Protein AF-A0A3D4JXN8-F1 (afdb_monomer)

Radius of gyration: 19.79 Å; Cα contacts (8 Å, |Δi|>4): 453; chains: 1; bounding box: 49×42×50 Å

Structure (mmCIF, N/CA/C/O backbone):
data_AF-A0A3D4JXN8-F1
#
_entry.id   AF-A0A3D4JXN8-F1
#
loop_
_atom_site.group_PDB
_atom_site.id
_atom_site.type_symbol
_atom_site.label_atom_id
_atom_site.label_alt_id
_atom_site.label_comp_id
_atom_site.label_asym_id
_atom_site.label_entity_id
_atom_site.label_seq_id
_atom_site.pdbx_PDB_ins_code
_atom_site.Cartn_x
_atom_site.Cartn_y
_atom_site.Cartn_z
_atom_site.occupancy
_atom_site.B_iso_or_equiv
_atom_site.auth_seq_id
_atom_site.auth_comp_id
_atom_site.auth_asym_id
_atom_site.auth_atom_id
_atom_site.pdbx_PDB_model_num
ATOM 1 N N . MET A 1 1 ? -22.151 17.322 10.526 1.00 79.81 1 MET A N 1
ATOM 2 C CA . MET A 1 1 ? -21.110 16.388 10.978 1.00 79.81 1 MET A CA 1
ATOM 3 C C . MET A 1 1 ? -20.192 16.158 9.801 1.00 79.81 1 MET A C 1
ATOM 5 O O . MET A 1 1 ? -20.627 15.576 8.813 1.00 79.81 1 MET A O 1
ATOM 9 N N . ASN A 1 2 ? -18.981 16.695 9.875 1.00 93.06 2 ASN A N 1
ATOM 10 C CA . ASN A 1 2 ? -17.930 16.379 8.914 1.00 93.06 2 ASN A CA 1
ATOM 11 C C . ASN A 1 2 ? -17.055 15.283 9.516 1.00 93.06 2 ASN A C 1
ATOM 13 O O . ASN A 1 2 ? -16.834 15.276 10.725 1.00 93.06 2 ASN A O 1
ATOM 17 N N . LEU A 1 3 ? -16.589 14.366 8.676 1.00 97.19 3 LEU A N 1
ATOM 18 C CA . LEU A 1 3 ? -15.707 13.278 9.077 1.00 97.19 3 LEU A CA 1
ATOM 19 C C . LEU A 1 3 ? -14.368 13.423 8.362 1.00 97.19 3 LEU A C 1
ATOM 21 O O . LEU A 1 3 ? -14.326 13.832 7.198 1.00 97.19 3 LEU A O 1
ATOM 25 N N . SER A 1 4 ? -13.288 13.055 9.037 1.00 98.00 4 SER A N 1
ATOM 26 C CA . SER A 1 4 ? -11.953 12.975 8.448 1.00 98.00 4 SER A CA 1
ATOM 27 C C . SER A 1 4 ? -11.316 11.618 8.717 1.00 98.00 4 SER A C 1
ATOM 29 O O . SER A 1 4 ? -11.516 11.013 9.768 1.00 98.00 4 SER A O 1
ATOM 31 N N . ILE A 1 5 ? -10.528 11.136 7.756 1.00 98.31 5 ILE A N 1
ATOM 32 C CA . ILE A 1 5 ? -9.723 9.922 7.907 1.00 98.31 5 ILE A CA 1
ATOM 33 C C . ILE A 1 5 ? -8.313 10.326 8.335 1.00 98.31 5 ILE A C 1
ATOM 35 O O . ILE A 1 5 ? -7.690 11.186 7.709 1.00 98.31 5 ILE A O 1
ATOM 39 N N . HIS A 1 6 ? -7.808 9.691 9.391 1.00 97.56 6 HIS A N 1
ATOM 40 C CA . HIS A 1 6 ? -6.463 9.908 9.910 1.00 97.56 6 HIS A CA 1
ATOM 41 C C . HIS A 1 6 ? -5.680 8.588 9.993 1.00 97.56 6 HIS A C 1
ATOM 43 O O . HIS A 1 6 ? -6.213 7.616 10.524 1.00 97.56 6 HIS A O 1
ATOM 49 N N . PRO A 1 7 ? -4.416 8.541 9.531 1.00 97.44 7 PRO A N 1
ATOM 50 C CA . PRO A 1 7 ? -3.696 9.633 8.873 1.00 97.44 7 PRO A CA 1
ATOM 51 C C . PRO A 1 7 ? -4.258 9.932 7.474 1.00 97.44 7 PRO A C 1
ATOM 53 O O . PRO A 1 7 ? -4.862 9.073 6.840 1.00 97.44 7 PRO A O 1
ATOM 56 N N . SER A 1 8 ? -4.0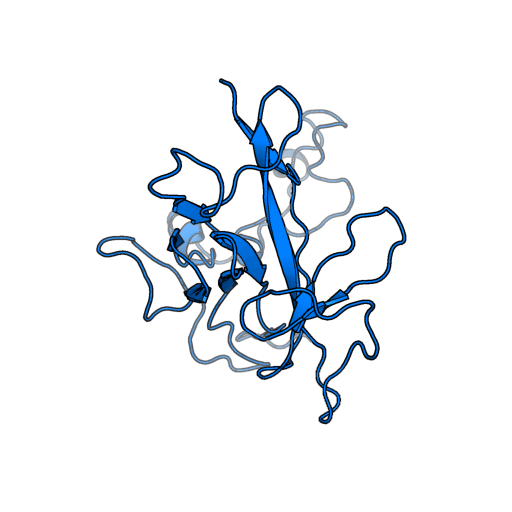17 11.145 6.972 1.00 97.75 8 SER A N 1
ATOM 57 C CA . SER A 1 8 ? -4.367 11.508 5.590 1.00 97.75 8 SER A CA 1
ATOM 58 C C . SER A 1 8 ? -3.527 10.745 4.560 1.00 97.75 8 SER A C 1
ATOM 60 O O . SER A 1 8 ? -4.003 10.438 3.471 1.00 97.75 8 SER A O 1
ATOM 62 N N . VAL A 1 9 ? -2.282 10.412 4.917 1.00 98.19 9 VAL A N 1
ATOM 63 C CA . VAL A 1 9 ? -1.381 9.549 4.147 1.00 98.19 9 VAL A CA 1
ATOM 64 C C . VAL A 1 9 ? -0.830 8.481 5.079 1.00 98.19 9 VAL A C 1
ATOM 66 O O . VAL A 1 9 ? -0.056 8.770 5.990 1.00 98.19 9 VAL A O 1
ATOM 69 N N . GLY A 1 10 ? -1.249 7.240 4.856 1.00 98.12 10 GLY A N 1
ATOM 70 C CA . GLY A 1 10 ? -0.779 6.095 5.622 1.00 98.12 10 GLY A CA 1
ATOM 71 C C . GLY A 1 10 ? 0.564 5.555 5.147 1.00 98.12 10 GLY A C 1
ATOM 72 O O . GLY A 1 10 ? 0.876 5.610 3.957 1.00 98.12 10 GLY A O 1
ATOM 73 N N . VAL A 1 11 ? 1.335 4.973 6.068 1.00 98.50 11 VAL A N 1
ATOM 74 C CA . VAL A 1 11 ? 2.607 4.316 5.748 1.00 98.50 11 VAL A CA 1
ATOM 75 C C . VAL A 1 11 ? 2.599 2.895 6.293 1.00 98.50 11 VAL A C 1
ATOM 77 O O . VAL A 1 11 ? 2.716 2.682 7.496 1.00 98.50 11 VAL A O 1
ATOM 80 N N . ALA A 1 12 ? 2.512 1.923 5.389 1.00 98.44 12 ALA A N 1
ATOM 81 C CA . ALA A 1 12 ? 2.772 0.518 5.686 1.00 98.44 12 ALA A CA 1
ATOM 82 C C . ALA A 1 12 ? 4.197 0.140 5.252 1.00 98.44 12 ALA A C 1
ATOM 84 O O . ALA A 1 12 ? 4.774 0.766 4.356 1.00 98.44 12 ALA A O 1
ATOM 85 N N . ARG A 1 13 ? 4.774 -0.900 5.864 1.00 98.69 13 ARG A N 1
ATOM 86 C CA . ARG A 1 13 ? 6.099 -1.422 5.488 1.00 98.69 13 ARG A CA 1
ATOM 87 C C . ARG A 1 13 ? 6.042 -2.908 5.172 1.00 98.69 13 ARG A C 1
ATOM 89 O O . ARG A 1 13 ? 5.322 -3.669 5.815 1.00 98.69 13 ARG A O 1
ATOM 96 N N . LEU A 1 14 ? 6.840 -3.290 4.177 1.00 98.69 14 LEU A N 1
ATOM 97 C CA . LEU A 1 14 ? 7.033 -4.677 3.768 1.00 98.69 14 LEU A CA 1
ATOM 98 C C . LEU A 1 14 ? 7.660 -5.493 4.905 1.00 98.69 14 LEU A C 1
ATOM 100 O O . LEU A 1 14 ? 8.413 -4.966 5.723 1.00 98.69 14 LEU A O 1
ATOM 104 N N . GLY A 1 15 ? 7.394 -6.790 4.893 1.00 98.38 15 GLY A N 1
ATOM 105 C CA . GLY A 1 15 ? 7.922 -7.773 5.833 1.00 98.38 15 GLY A CA 1
ATOM 106 C C . GLY A 1 15 ? 7.560 -9.170 5.345 1.00 98.38 15 GLY A C 1
ATOM 107 O O . GLY A 1 15 ? 6.525 -9.343 4.711 1.00 98.38 15 GLY A O 1
ATOM 108 N N . ASN A 1 16 ? 8.425 -10.151 5.571 1.00 98.38 16 ASN A N 1
ATOM 109 C CA . ASN A 1 16 ? 8.260 -11.506 5.048 1.00 98.38 16 ASN A CA 1
ATOM 110 C C . ASN A 1 16 ? 7.758 -12.519 6.092 1.00 98.38 16 ASN A C 1
ATOM 112 O O . ASN A 1 16 ? 7.682 -13.703 5.777 1.00 98.38 16 ASN A O 1
ATOM 116 N N . SER A 1 17 ? 7.410 -12.083 7.308 1.00 98.19 17 SER A N 1
ATOM 117 C CA . SER A 1 17 ? 6.673 -12.923 8.257 1.00 98.19 17 SER A CA 1
ATOM 118 C C . SER A 1 17 ? 5.248 -13.155 7.757 1.00 98.19 17 SER A C 1
ATOM 120 O O . SER A 1 17 ? 4.569 -12.224 7.316 1.00 98.19 17 SER A O 1
ATOM 122 N N . THR A 1 18 ? 4.797 -14.406 7.830 1.00 96.19 18 THR A N 1
ATOM 123 C CA . THR A 1 18 ? 3.431 -14.824 7.466 1.00 96.19 18 THR A CA 1
ATOM 124 C C . THR A 1 18 ? 2.528 -15.010 8.680 1.00 96.19 18 THR A C 1
ATOM 126 O O . THR A 1 18 ? 1.328 -15.213 8.520 1.00 96.19 18 THR A O 1
ATOM 129 N N . THR A 1 19 ? 3.089 -14.928 9.887 1.00 96.19 19 THR A N 1
ATOM 130 C CA . THR A 1 19 ? 2.403 -15.267 11.139 1.00 96.19 19 THR A CA 1
ATOM 131 C C . THR A 1 19 ? 2.285 -14.098 12.104 1.00 96.19 19 THR A C 1
ATOM 133 O O . THR A 1 19 ? 1.461 -14.175 13.012 1.00 96.19 19 THR A O 1
ATOM 136 N N . GLU A 1 20 ? 3.100 -13.050 11.937 1.00 98.19 20 GLU A N 1
ATOM 137 C CA . GLU A 1 20 ? 3.152 -11.906 12.846 1.00 98.19 20 GLU A CA 1
ATOM 138 C C . GLU A 1 20 ? 3.244 -10.563 12.103 1.00 98.19 20 GLU A C 1
ATOM 140 O O . GLU A 1 20 ? 3.903 -10.423 11.065 1.00 98.19 20 GLU A O 1
ATOM 145 N N . ILE A 1 21 ? 2.614 -9.542 12.687 1.00 98.56 21 ILE A N 1
ATOM 146 C CA . ILE A 1 21 ? 2.613 -8.158 12.205 1.00 98.56 21 ILE A CA 1
ATOM 147 C C . ILE A 1 21 ? 2.935 -7.182 13.346 1.00 98.56 21 ILE A C 1
ATOM 149 O O . ILE A 1 21 ? 2.971 -7.548 14.518 1.00 98.56 21 ILE A O 1
ATOM 153 N N . CYS A 1 22 ? 3.170 -5.922 12.996 1.00 98.69 22 CYS A N 1
ATOM 154 C CA . CYS A 1 22 ? 3.221 -4.798 13.927 1.00 98.69 22 CYS A CA 1
ATOM 155 C C . CYS A 1 22 ? 2.408 -3.619 13.376 1.00 98.69 22 CYS A C 1
ATOM 157 O O . CYS A 1 22 ? 2.078 -3.590 12.190 1.00 98.69 22 CYS A O 1
ATOM 159 N N . LEU A 1 23 ? 2.074 -2.639 14.214 1.00 98.75 23 LEU A N 1
ATOM 160 C CA . LEU A 1 23 ? 1.341 -1.438 13.806 1.00 98.75 23 LEU A CA 1
ATOM 161 C C . LEU A 1 23 ? 2.255 -0.222 13.734 1.00 98.75 23 LEU A C 1
ATOM 163 O O . LEU A 1 23 ? 3.182 -0.074 14.530 1.00 98.75 23 LEU A O 1
ATOM 167 N N . SER A 1 24 ? 1.968 0.663 12.783 1.00 97.69 24 SER A N 1
ATOM 168 C CA . SER A 1 24 ? 2.660 1.937 12.620 1.00 97.69 24 SER A CA 1
ATOM 169 C C . SER A 1 24 ? 2.654 2.773 13.907 1.00 97.69 24 SER A C 1
ATOM 171 O O . SER A 1 24 ? 1.656 2.770 14.630 1.00 97.69 24 SER A O 1
ATOM 173 N N . PRO A 1 25 ? 3.741 3.523 14.175 1.00 95.44 25 PRO A N 1
ATOM 174 C CA . PRO A 1 25 ? 3.770 4.490 15.265 1.00 95.44 25 PRO A CA 1
ATOM 175 C C . PRO A 1 25 ? 2.748 5.609 15.034 1.00 95.44 25 PRO A C 1
ATOM 177 O O . PRO A 1 25 ? 2.390 5.925 13.898 1.00 95.44 25 PRO A O 1
ATOM 180 N N . ASP A 1 26 ? 2.339 6.257 16.117 1.00 92.50 26 ASP A N 1
ATOM 181 C CA . ASP A 1 26 ? 1.453 7.425 16.125 1.00 92.50 26 ASP A CA 1
ATOM 182 C C . ASP A 1 26 ? 2.207 8.760 16.289 1.00 92.50 26 ASP A C 1
ATOM 184 O O . ASP A 1 26 ? 1.603 9.832 16.263 1.00 92.50 26 ASP A O 1
ATOM 188 N N . THR A 1 27 ? 3.536 8.711 16.415 1.00 94.56 27 THR A N 1
ATOM 189 C CA . THR A 1 27 ? 4.410 9.873 16.623 1.00 94.56 27 THR A CA 1
ATOM 190 C C . THR A 1 27 ? 5.643 9.833 15.720 1.00 94.56 27 THR A C 1
ATOM 192 O O . THR A 1 27 ? 6.134 8.774 15.318 1.00 94.56 27 THR A O 1
ATOM 195 N N . ILE A 1 28 ? 6.174 11.012 15.388 1.00 96.75 28 ILE A N 1
ATOM 196 C CA . ILE A 1 28 ? 7.409 11.138 14.602 1.00 96.75 28 ILE A CA 1
ATOM 197 C C . ILE A 1 28 ? 8.582 10.579 15.414 1.00 96.75 28 ILE A C 1
ATOM 199 O O . ILE A 1 28 ? 8.787 10.965 16.560 1.00 96.75 28 ILE A O 1
ATOM 203 N N . GLY A 1 29 ? 9.359 9.676 14.808 1.00 96.38 29 GLY A N 1
ATOM 204 C CA . GLY A 1 29 ? 10.465 8.989 15.485 1.00 96.38 29 GLY A CA 1
ATOM 205 C C . GLY A 1 29 ? 10.022 7.899 16.468 1.00 96.38 29 GLY A C 1
ATOM 206 O O . GLY A 1 29 ? 10.877 7.263 17.079 1.00 96.38 29 GLY A O 1
ATOM 207 N N . GLY A 1 30 ? 8.712 7.662 16.599 1.00 97.31 30 GLY A N 1
ATOM 208 C CA . GLY A 1 30 ? 8.159 6.601 17.430 1.00 97.31 30 GLY A CA 1
ATOM 209 C C . GLY A 1 30 ? 8.477 5.207 16.890 1.00 97.31 30 GLY A C 1
ATOM 210 O O . GLY A 1 30 ? 8.646 4.998 15.683 1.00 97.31 30 GLY A O 1
ATOM 211 N N . LEU A 1 31 ? 8.541 4.238 17.802 1.00 98.19 31 LEU A N 1
ATOM 212 C CA . LEU A 1 31 ? 8.638 2.825 17.450 1.00 98.19 31 LEU A CA 1
ATOM 213 C C . LEU A 1 31 ? 7.246 2.246 17.139 1.00 98.19 31 LEU A C 1
ATOM 215 O O . LEU A 1 31 ? 6.257 2.725 17.692 1.00 98.19 31 LEU A O 1
ATOM 219 N N . PRO A 1 32 ? 7.159 1.216 16.278 1.00 98.25 32 PRO A N 1
ATOM 220 C CA . PRO A 1 32 ? 5.935 0.446 16.072 1.00 98.25 32 PRO A CA 1
ATOM 221 C C . PRO A 1 32 ? 5.370 -0.159 17.367 1.00 98.25 32 PRO A C 1
ATOM 223 O O . PRO A 1 32 ? 6.043 -0.224 18.399 1.00 98.25 32 PRO A O 1
ATOM 226 N N . PHE A 1 33 ? 4.156 -0.690 17.271 1.00 98.62 33 PHE A N 1
ATOM 227 C CA . PHE A 1 33 ? 3.514 -1.484 18.321 1.00 98.62 33 PHE A CA 1
ATOM 228 C C . PHE A 1 33 ? 3.436 -2.952 17.894 1.00 98.62 33 PHE A C 1
ATOM 230 O O . PHE A 1 33 ? 3.162 -3.226 16.726 1.00 98.62 33 PHE A O 1
ATOM 237 N N . ASP A 1 34 ? 3.659 -3.900 18.805 1.00 98.38 34 ASP A N 1
ATOM 238 C CA . ASP A 1 34 ? 3.284 -5.294 18.543 1.00 98.38 34 ASP A CA 1
ATOM 239 C C . ASP A 1 34 ? 1.765 -5.375 18.335 1.00 98.38 34 ASP A C 1
ATOM 241 O O . ASP A 1 34 ? 1.005 -4.585 18.903 1.00 98.38 34 ASP A O 1
ATOM 245 N N . ALA A 1 35 ? 1.319 -6.312 17.501 1.00 98.25 35 ALA A N 1
ATOM 246 C CA . ALA A 1 35 ? -0.094 -6.486 17.196 1.00 98.25 35 ALA A CA 1
ATOM 247 C C . ALA A 1 35 ? -0.489 -7.959 17.131 1.00 98.25 35 ALA A C 1
ATOM 249 O O . ALA A 1 35 ? 0.334 -8.822 16.823 1.00 98.25 35 ALA A O 1
ATOM 250 N N . ASP A 1 36 ? -1.768 -8.230 17.379 1.00 97.94 36 ASP A N 1
ATOM 251 C CA . ASP A 1 36 ? -2.359 -9.502 16.977 1.00 97.94 36 ASP A CA 1
ATOM 252 C C . ASP A 1 36 ? -2.621 -9.532 15.459 1.00 97.94 36 ASP A C 1
ATOM 254 O O . ASP A 1 36 ? -2.539 -8.519 14.761 1.00 97.94 36 ASP A O 1
ATOM 258 N N . ASN A 1 37 ? -2.986 -10.702 14.931 1.00 96.19 37 ASN A N 1
ATOM 259 C CA . ASN A 1 37 ? -3.251 -10.872 13.497 1.00 96.19 37 ASN A CA 1
ATOM 260 C C . ASN A 1 37 ? -4.546 -10.199 13.004 1.00 96.19 37 ASN A C 1
ATOM 262 O O . ASN A 1 37 ? -4.817 -10.227 11.808 1.00 96.19 37 ASN A O 1
ATOM 266 N N . ASN A 1 38 ? -5.320 -9.573 13.896 1.00 96.94 38 ASN A N 1
ATOM 267 C CA . ASN A 1 38 ? -6.485 -8.760 13.547 1.00 96.94 38 ASN A CA 1
ATOM 268 C C . ASN A 1 38 ? -6.158 -7.256 13.553 1.00 96.94 38 ASN A C 1
ATOM 270 O O . ASN A 1 38 ? -7.048 -6.437 13.339 1.00 96.94 38 ASN A O 1
ATOM 274 N N . GLY A 1 39 ? -4.901 -6.873 13.802 1.00 97.38 39 GLY A N 1
ATOM 275 C CA . GLY A 1 39 ? -4.484 -5.475 13.824 1.00 97.38 39 GLY A CA 1
ATOM 276 C C . GLY A 1 39 ? -4.811 -4.742 15.127 1.00 97.38 39 GLY A C 1
ATOM 277 O O . GLY A 1 39 ? -4.850 -3.513 15.125 1.00 97.38 39 GLY A O 1
ATOM 278 N N . ASN A 1 40 ? -5.024 -5.457 16.237 1.00 98.31 40 ASN A N 1
ATOM 279 C CA . ASN A 1 40 ? -5.147 -4.844 17.560 1.00 98.31 40 ASN A CA 1
ATOM 280 C C . ASN A 1 40 ? -3.761 -4.647 18.182 1.00 98.31 40 ASN A C 1
ATOM 282 O O . ASN A 1 40 ? -2.955 -5.576 18.205 1.00 98.31 40 ASN A O 1
ATOM 286 N N . SER A 1 41 ? -3.493 -3.455 18.723 1.00 97.31 41 SER A N 1
ATOM 287 C CA . SER A 1 41 ? -2.234 -3.168 19.424 1.00 97.31 41 SER A CA 1
ATOM 288 C C . SER A 1 41 ? -2.114 -3.996 20.706 1.00 97.31 41 SER A C 1
ATOM 290 O O . SER A 1 41 ? -3.024 -4.003 21.534 1.00 97.31 41 SER A O 1
ATOM 292 N N . LEU A 1 42 ? -0.970 -4.654 20.885 1.00 97.81 42 LEU A N 1
ATOM 293 C CA . LEU A 1 42 ? -0.596 -5.406 22.087 1.00 97.81 42 LEU A CA 1
ATOM 294 C C . LEU A 1 42 ? 0.380 -4.630 22.986 1.00 97.81 42 LEU A C 1
ATOM 296 O O . LEU A 1 42 ? 0.756 -5.113 24.053 1.00 97.81 42 LEU A O 1
ATOM 300 N N . GLY A 1 43 ? 0.781 -3.425 22.572 1.00 97.06 43 GLY A N 1
ATOM 301 C CA . GLY A 1 43 ? 1.744 -2.585 23.279 1.00 97.06 43 GLY A CA 1
ATOM 302 C C . GLY A 1 43 ? 3.011 -2.313 22.463 1.00 97.06 43 GLY A C 1
ATOM 303 O O . GLY A 1 43 ? 3.053 -2.599 21.267 1.00 97.06 43 GLY A O 1
ATOM 304 N N . PRO A 1 44 ? 4.039 -1.697 23.072 1.00 97.25 44 PRO A N 1
ATOM 305 C CA . PRO A 1 44 ? 5.279 -1.347 22.381 1.00 97.25 44 PRO A CA 1
ATOM 306 C C . PRO A 1 44 ? 5.935 -2.558 21.713 1.00 97.25 44 PRO A C 1
ATOM 308 O O . PRO A 1 44 ? 5.934 -3.647 22.283 1.00 97.25 44 PRO A O 1
ATOM 311 N N . ILE A 1 45 ? 6.525 -2.359 20.529 1.00 98.19 45 ILE A N 1
ATOM 312 C CA . ILE A 1 45 ? 7.241 -3.425 19.820 1.00 98.19 45 ILE A CA 1
ATOM 313 C C . ILE A 1 45 ? 8.336 -4.042 20.701 1.00 98.19 45 ILE A C 1
ATOM 315 O O . ILE A 1 45 ? 9.186 -3.343 21.256 1.00 98.19 45 ILE A O 1
ATOM 319 N N . THR A 1 46 ? 8.340 -5.368 20.789 1.00 97.69 46 THR A N 1
ATOM 320 C CA . THR A 1 46 ? 9.373 -6.141 21.494 1.00 97.69 46 THR A CA 1
ATOM 321 C C . THR A 1 46 ? 10.419 -6.712 20.538 1.00 97.69 46 THR A C 1
ATOM 323 O O . THR A 1 46 ? 11.606 -6.743 20.857 1.00 97.69 46 THR A O 1
ATOM 326 N N . SER A 1 47 ? 10.002 -7.117 19.335 1.00 97.56 47 SER A N 1
ATOM 327 C CA . SER A 1 47 ? 10.877 -7.610 18.271 1.00 97.56 47 SER A CA 1
ATOM 328 C C . SER A 1 47 ? 10.333 -7.230 16.897 1.00 97.56 47 SER A C 1
ATOM 330 O O . SER A 1 47 ? 9.153 -7.402 16.612 1.00 97.56 47 SER A O 1
ATOM 332 N N . PHE A 1 48 ? 11.211 -6.782 15.998 1.00 98.50 48 PHE A N 1
ATOM 333 C CA . PHE A 1 48 ? 10.858 -6.501 14.598 1.00 98.50 48 PHE A CA 1
ATOM 334 C C . PHE A 1 48 ? 10.731 -7.758 13.732 1.00 98.50 48 PHE A C 1
ATOM 336 O O . PHE A 1 48 ? 10.327 -7.679 12.570 1.00 98.50 48 PHE A O 1
ATOM 343 N N . LYS A 1 49 ? 11.129 -8.909 14.274 1.00 98.62 49 LYS A N 1
ATOM 344 C CA . LYS A 1 49 ? 11.120 -10.197 13.590 1.00 98.62 49 LYS A CA 1
ATOM 345 C C . LYS A 1 49 ? 10.374 -11.233 14.417 1.00 98.62 49 LYS A C 1
ATOM 347 O O . LYS A 1 49 ? 10.398 -11.163 15.646 1.00 98.62 49 LYS A O 1
ATOM 352 N N . ASP A 1 50 ? 9.740 -12.174 13.738 1.00 98.06 50 ASP A N 1
ATOM 353 C CA . ASP A 1 50 ? 9.164 -13.356 14.375 1.00 98.06 50 ASP A CA 1
ATOM 354 C C . ASP A 1 50 ? 10.251 -14.332 14.863 1.00 98.06 50 ASP A C 1
ATOM 356 O O . ASP A 1 50 ? 11.456 -14.122 14.669 1.00 98.06 50 ASP A O 1
ATOM 360 N N . ALA A 1 51 ? 9.820 -15.429 15.489 1.00 97.62 51 ALA A N 1
ATOM 361 C CA . ALA A 1 51 ? 10.712 -16.469 16.001 1.00 97.62 51 ALA A CA 1
ATOM 362 C C . ALA A 1 51 ? 11.562 -17.163 14.913 1.00 97.62 51 ALA A C 1
ATOM 364 O O . ALA A 1 51 ? 12.599 -17.746 15.230 1.00 97.62 51 ALA A O 1
ATOM 365 N N . ALA A 1 52 ? 11.160 -17.090 13.638 1.00 98.00 52 ALA A N 1
ATOM 366 C CA . ALA A 1 52 ? 11.911 -17.617 12.499 1.00 98.00 52 ALA A CA 1
ATOM 367 C C . ALA A 1 52 ? 12.892 -16.586 11.902 1.00 98.00 52 ALA A C 1
ATOM 369 O O . ALA A 1 52 ? 13.622 -16.890 10.957 1.00 98.00 52 ALA A O 1
ATOM 370 N N . GLY A 1 53 ? 12.939 -15.365 12.445 1.00 98.25 53 GLY A N 1
ATOM 371 C CA . GLY A 1 53 ? 13.796 -14.287 11.961 1.00 98.25 53 GLY A CA 1
ATOM 372 C C . GLY A 1 53 ? 13.246 -13.555 10.732 1.00 98.25 53 GLY A C 1
ATOM 373 O O . GLY A 1 53 ? 13.988 -12.778 10.113 1.00 98.25 53 GLY A O 1
ATOM 374 N N . LEU A 1 54 ? 11.974 -13.769 10.385 1.00 98.62 54 LEU A N 1
ATOM 375 C CA . LEU A 1 54 ? 11.287 -13.070 9.302 1.00 98.62 54 LEU A CA 1
ATOM 376 C C . LEU A 1 54 ? 10.747 -11.733 9.813 1.00 98.62 54 LEU A C 1
ATOM 378 O O . LEU A 1 54 ? 10.306 -11.609 10.951 1.00 98.62 54 LEU A O 1
ATOM 382 N N . ILE A 1 55 ? 10.802 -10.704 8.976 1.00 98.75 55 ILE A N 1
ATOM 383 C CA . ILE A 1 55 ? 10.411 -9.337 9.330 1.00 98.75 55 ILE A CA 1
ATOM 384 C C . ILE A 1 55 ? 8.887 -9.256 9.444 1.00 98.75 55 ILE A C 1
ATOM 386 O O . ILE A 1 55 ? 8.184 -9.581 8.485 1.00 98.75 55 ILE A O 1
ATOM 390 N N . LYS A 1 56 ? 8.380 -8.764 10.579 1.00 98.69 56 LYS A N 1
ATOM 391 C CA . LYS A 1 56 ? 6.953 -8.467 10.756 1.00 98.69 56 LYS A CA 1
ATOM 392 C C . LYS A 1 56 ? 6.543 -7.344 9.804 1.00 98.69 56 LYS A C 1
ATOM 394 O O . LYS A 1 56 ? 7.234 -6.328 9.701 1.00 98.69 56 LYS A O 1
ATOM 399 N N . ARG A 1 57 ? 5.421 -7.505 9.103 1.00 98.44 57 ARG A N 1
ATOM 400 C CA . ARG A 1 57 ? 4.861 -6.418 8.284 1.00 98.44 57 ARG A CA 1
ATOM 401 C C . ARG A 1 57 ? 4.339 -5.315 9.197 1.00 98.44 57 ARG A C 1
ATOM 403 O O . ARG A 1 57 ? 3.668 -5.616 10.179 1.00 98.44 57 ARG A O 1
ATOM 410 N N . GLN A 1 58 ? 4.611 -4.056 8.854 1.00 98.69 58 GLN A N 1
ATOM 411 C CA . GLN A 1 58 ? 4.059 -2.912 9.585 1.00 98.69 58 GLN A CA 1
ATOM 412 C C . GLN A 1 58 ? 2.757 -2.476 8.913 1.00 98.69 58 GLN A C 1
ATOM 414 O O . GLN A 1 58 ? 2.788 -1.956 7.794 1.00 98.69 58 GLN A O 1
ATOM 419 N N . GLY A 1 59 ? 1.633 -2.701 9.586 1.00 98.69 59 GLY A N 1
ATOM 420 C CA . GLY A 1 59 ? 0.309 -2.263 9.163 1.00 98.69 59 GLY A CA 1
ATOM 421 C C . GLY A 1 59 ? 0.011 -0.841 9.617 1.00 98.69 59 GLY A C 1
ATOM 422 O O . GLY A 1 59 ? 0.404 -0.441 10.709 1.00 98.69 59 GLY A O 1
ATOM 423 N N . GLN A 1 60 ? -0.697 -0.077 8.792 1.00 98.81 60 GLN A N 1
ATOM 424 C CA . GLN A 1 60 ? -1.138 1.273 9.129 1.00 98.81 60 GLN A CA 1
ATOM 425 C C . GLN A 1 60 ? -2.598 1.257 9.593 1.00 98.81 60 GLN A C 1
ATOM 427 O O . GLN A 1 60 ? -3.471 1.031 8.752 1.00 98.81 60 GLN A O 1
ATOM 432 N N . PRO A 1 61 ? -2.886 1.569 10.868 1.00 98.50 61 PRO A N 1
ATOM 433 C CA . PRO A 1 61 ? -4.242 1.851 11.315 1.00 98.50 61 PRO A CA 1
ATOM 434 C C . PRO A 1 61 ? -4.757 3.172 10.738 1.00 98.50 61 PRO A C 1
ATOM 436 O O . PRO A 1 61 ? -4.012 4.155 10.676 1.00 98.50 61 PRO A O 1
ATOM 439 N N . PHE A 1 62 ? -6.034 3.208 10.377 1.00 98.69 62 PHE A N 1
ATOM 440 C CA . PHE A 1 62 ? -6.770 4.411 10.010 1.00 98.69 62 PHE A CA 1
ATOM 441 C C . PHE A 1 62 ? -7.985 4.589 10.916 1.00 98.69 62 PHE A C 1
ATOM 443 O O . PHE A 1 62 ? -8.694 3.637 11.242 1.00 98.69 62 PHE A O 1
ATOM 450 N N . LYS A 1 63 ? -8.225 5.836 11.305 1.00 98.06 63 LYS A N 1
ATOM 451 C CA . LYS A 1 63 ? -9.289 6.265 12.210 1.00 98.06 63 LYS A CA 1
ATOM 452 C C . LYS A 1 63 ? -10.214 7.228 11.489 1.00 98.06 63 LYS A C 1
ATOM 454 O O . LYS A 1 63 ? -9.757 7.990 10.638 1.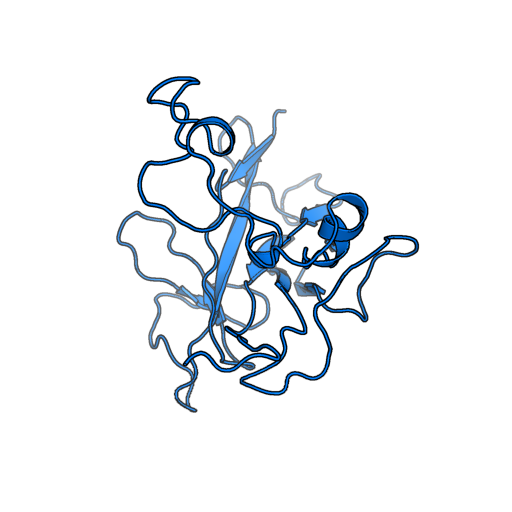00 98.06 63 LYS A O 1
ATOM 459 N N . ILE A 1 64 ? -11.484 7.224 11.869 1.00 98.44 64 ILE A N 1
ATOM 460 C CA . ILE A 1 64 ? -12.439 8.261 11.482 1.00 98.44 64 ILE A CA 1
ATOM 461 C C . ILE A 1 64 ? -12.562 9.212 12.665 1.00 98.44 64 ILE A C 1
ATOM 463 O O . ILE A 1 64 ? -12.820 8.760 13.776 1.00 98.44 64 ILE A O 1
ATOM 467 N N . LEU A 1 65 ? -12.371 10.507 12.437 1.00 98.06 65 LEU A N 1
ATOM 468 C CA . LEU A 1 65 ? -12.574 11.539 13.449 1.00 98.06 65 LEU A CA 1
ATOM 469 C C . LEU A 1 65 ? -13.770 12.415 13.073 1.00 98.06 65 LEU A C 1
ATOM 471 O O . LEU A 1 65 ? -14.011 12.675 11.891 1.00 98.06 65 LEU A O 1
ATOM 475 N N . SER A 1 66 ? -14.512 12.863 14.082 1.00 97.00 66 SER A N 1
ATOM 476 C CA . SER A 1 66 ? -15.526 13.907 13.952 1.00 97.00 66 SER A CA 1
ATOM 477 C C . SER A 1 66 ? -14.891 15.296 13.803 1.00 97.00 66 SER A C 1
ATOM 479 O O . SER A 1 66 ? -13.684 15.490 13.962 1.00 97.00 66 SER A O 1
ATOM 481 N N . ASP A 1 67 ? -15.734 16.299 13.574 1.00 95.56 67 ASP A N 1
ATOM 482 C CA . ASP A 1 67 ? -15.372 17.718 13.624 1.00 95.56 67 ASP A CA 1
ATOM 483 C C . ASP A 1 67 ? -14.897 18.186 15.011 1.00 95.56 67 ASP A C 1
ATOM 485 O O . ASP A 1 67 ? -14.137 19.151 15.100 1.00 95.56 67 ASP A O 1
ATOM 489 N N . THR A 1 68 ? -15.288 17.492 16.081 1.00 94.88 68 THR A N 1
ATOM 490 C CA . THR A 1 68 ? -14.792 17.722 17.447 1.00 94.88 68 THR A CA 1
ATOM 491 C C . THR A 1 68 ? -13.485 16.985 17.757 1.00 94.88 68 THR A C 1
ATOM 493 O O . THR A 1 68 ? -12.914 17.186 18.827 1.00 94.88 68 THR A O 1
ATOM 496 N N . GLY A 1 69 ? -12.983 16.161 16.828 1.00 95.19 69 GLY A N 1
ATOM 497 C CA . GLY A 1 69 ? -11.785 15.338 17.011 1.00 95.19 69 GLY A CA 1
ATOM 498 C C . GLY A 1 69 ? -12.032 14.032 17.773 1.00 95.19 69 GLY A C 1
ATOM 499 O O . GLY A 1 69 ? -11.076 13.329 18.099 1.00 95.19 69 GLY A O 1
ATOM 500 N N . GLU A 1 70 ? -13.291 13.694 18.051 1.00 96.69 70 GLU A N 1
ATOM 501 C CA . GLU A 1 70 ? -13.666 12.424 18.668 1.00 96.69 70 GLU A CA 1
ATOM 502 C C . GLU A 1 70 ? -13.561 11.286 17.653 1.00 96.69 70 GLU A C 1
ATOM 504 O O . GLU A 1 70 ? -13.949 11.422 16.491 1.00 96.69 70 GLU A O 1
ATOM 509 N N . GLU A 1 71 ? -13.036 10.144 18.090 1.00 97.75 71 GLU A N 1
ATOM 510 C CA . GLU A 1 71 ? -12.931 8.967 17.238 1.00 97.75 71 GLU A CA 1
ATOM 511 C C . GLU A 1 71 ? -14.292 8.284 17.057 1.00 97.75 71 GLU A C 1
ATOM 513 O O . GLU A 1 71 ? -14.997 7.981 18.021 1.00 97.75 71 GLU A O 1
ATOM 518 N N . ILE A 1 72 ? -14.627 7.992 15.802 1.00 98.25 72 ILE A N 1
ATOM 519 C CA . ILE A 1 72 ? -15.813 7.243 15.404 1.00 98.25 72 ILE A CA 1
ATOM 520 C C . ILE A 1 72 ? -15.411 5.798 15.099 1.00 98.25 72 ILE A C 1
ATOM 522 O O . ILE A 1 72 ? -14.554 5.535 14.253 1.00 98.25 72 ILE A O 1
ATOM 526 N N . THR A 1 73 ? -16.056 4.858 15.783 1.00 98.50 73 THR A N 1
ATOM 527 C CA . THR A 1 73 ? -15.857 3.409 15.640 1.00 98.50 73 THR A CA 1
ATOM 528 C C . THR A 1 73 ? -17.204 2.695 15.536 1.00 98.50 73 THR A C 1
ATOM 530 O O . THR A 1 73 ? -18.254 3.322 15.674 1.00 98.50 73 THR A O 1
ATOM 533 N N . LEU A 1 74 ? -17.201 1.373 15.341 1.00 98.38 74 LEU A N 1
ATOM 534 C CA . LEU A 1 74 ? -18.427 0.568 15.408 1.00 98.38 74 LEU A CA 1
ATOM 535 C C . LEU A 1 74 ? -19.052 0.520 16.813 1.00 98.38 74 LEU A C 1
ATOM 537 O O . LEU A 1 74 ? -20.208 0.134 16.943 1.00 98.38 74 LEU A O 1
ATOM 541 N N . ASP A 1 75 ? -18.307 0.905 17.852 1.00 97.94 75 ASP A N 1
ATOM 542 C CA . ASP A 1 75 ? -18.809 0.986 19.229 1.00 97.94 75 ASP A CA 1
ATOM 543 C C . ASP A 1 75 ? -19.404 2.369 19.559 1.00 97.94 75 ASP A C 1
ATOM 545 O O . ASP A 1 75 ? -19.988 2.567 20.626 1.00 97.94 75 ASP A O 1
ATOM 549 N N . THR A 1 76 ? -19.284 3.342 18.649 1.00 97.94 76 THR A N 1
ATOM 550 C CA . THR A 1 76 ? -19.857 4.679 18.818 1.00 97.94 76 THR A CA 1
ATOM 551 C C . THR A 1 76 ? -21.388 4.627 18.653 1.00 97.94 76 THR A C 1
ATOM 553 O O 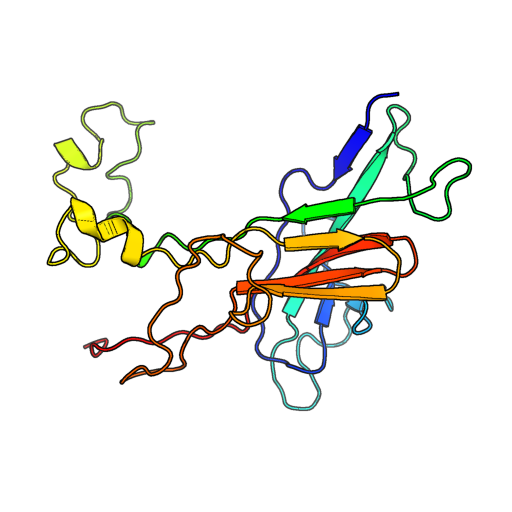. THR A 1 76 ? -21.879 4.073 17.665 1.00 97.94 76 THR A O 1
ATOM 556 N N . PRO A 1 77 ? -22.183 5.225 19.568 1.00 97.31 77 PRO A N 1
ATOM 557 C CA . PRO A 1 77 ? -23.640 5.242 19.446 1.00 97.31 77 PRO A CA 1
ATOM 558 C C . PRO A 1 77 ? -24.121 5.795 18.099 1.00 97.31 77 PRO A C 1
ATOM 560 O O . PRO A 1 77 ? -23.594 6.786 17.599 1.00 97.31 77 PRO A O 1
ATOM 563 N N . ASN A 1 78 ? -25.173 5.184 17.549 1.00 96.12 78 ASN A N 1
ATOM 564 C CA . ASN A 1 78 ? -25.765 5.508 16.242 1.00 96.12 78 ASN A CA 1
ATOM 565 C C . ASN A 1 78 ? -24.881 5.211 15.013 1.00 96.12 78 ASN A C 1
ATOM 567 O O . ASN A 1 78 ? -25.243 5.606 13.905 1.00 96.12 78 ASN A O 1
ATOM 571 N N . VAL A 1 79 ? -23.774 4.477 15.165 1.00 97.81 79 VAL A N 1
ATOM 572 C CA . VAL A 1 79 ? -23.021 3.920 14.032 1.00 97.81 79 VAL A CA 1
ATOM 573 C C . VAL A 1 79 ? -23.536 2.516 13.723 1.00 97.81 79 VAL A C 1
ATOM 575 O O . VAL A 1 79 ? -23.343 1.588 14.500 1.00 97.81 79 VAL A O 1
ATOM 578 N N . ALA A 1 80 ? -24.199 2.352 12.577 1.00 97.81 80 ALA A N 1
ATOM 579 C CA . ALA A 1 80 ? -24.675 1.041 12.125 1.00 97.81 80 ALA A CA 1
ATOM 580 C C . ALA A 1 80 ? -23.584 0.235 11.398 1.00 97.81 80 ALA A C 1
ATOM 582 O O . ALA A 1 80 ? -23.539 -0.989 11.496 1.00 97.81 80 ALA A O 1
ATOM 583 N N . SER A 1 81 ? -22.713 0.917 10.652 1.00 97.94 81 SER A N 1
ATOM 584 C CA . SER A 1 81 ? -21.660 0.295 9.851 1.00 97.94 81 SER A CA 1
ATOM 585 C C . SER A 1 81 ? -20.559 1.294 9.516 1.00 97.94 81 SER A C 1
ATOM 587 O O . SER A 1 81 ? -20.834 2.475 9.304 1.00 97.94 81 SER A O 1
ATOM 589 N N . ILE A 1 82 ? -19.335 0.790 9.376 1.00 98.62 82 ILE A N 1
ATOM 590 C CA . ILE A 1 82 ? -18.201 1.489 8.771 1.00 98.62 82 ILE A CA 1
ATOM 591 C C . ILE A 1 82 ? -17.667 0.580 7.670 1.00 98.62 82 ILE A C 1
ATOM 593 O O . ILE A 1 82 ? -17.381 -0.592 7.920 1.00 98.62 82 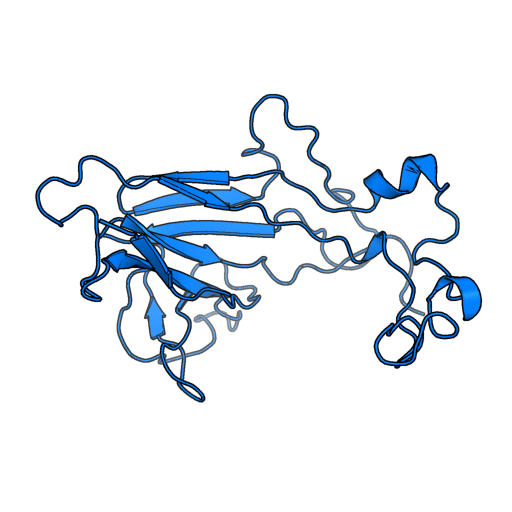ILE A O 1
ATOM 597 N N . GLU A 1 83 ? -17.554 1.121 6.462 1.00 98.62 83 GLU A N 1
ATOM 598 C CA . GLU A 1 83 ? -17.022 0.421 5.300 1.00 98.62 83 GLU A CA 1
ATOM 599 C C . GLU A 1 83 ? -15.816 1.178 4.750 1.00 98.62 83 GLU A C 1
ATOM 601 O O . GLU A 1 83 ? -15.854 2.390 4.535 1.00 98.62 83 GLU A O 1
ATOM 606 N N . TRP A 1 84 ? -14.735 0.441 4.529 1.00 98.81 84 TRP A N 1
ATOM 607 C CA . TRP A 1 84 ? -13.469 0.953 4.040 1.00 98.81 84 TRP A CA 1
ATOM 608 C C . TRP A 1 84 ? -13.209 0.411 2.648 1.00 98.81 84 TRP A C 1
ATOM 610 O O . TRP A 1 84 ? -13.254 -0.798 2.442 1.00 98.81 84 TRP A O 1
ATOM 620 N N . THR A 1 85 ? -12.879 1.292 1.706 1.00 98.75 85 THR A N 1
ATOM 621 C CA . THR A 1 85 ? -12.420 0.895 0.372 1.00 98.75 85 THR A CA 1
ATOM 622 C C . THR A 1 85 ? -11.010 1.414 0.135 1.00 98.75 85 THR A C 1
ATOM 624 O O . THR A 1 85 ? -10.752 2.609 0.269 1.00 98.75 85 THR A O 1
ATOM 627 N N . VAL A 1 86 ? -10.094 0.517 -0.232 1.00 98.88 86 VAL A N 1
ATOM 628 C CA . VAL A 1 86 ? -8.691 0.837 -0.524 1.00 98.88 86 VAL A CA 1
ATOM 629 C C . VAL A 1 86 ? -8.321 0.262 -1.885 1.00 98.88 86 VAL A C 1
ATOM 631 O O . VAL A 1 86 ? -8.635 -0.886 -2.185 1.00 98.88 86 VAL A O 1
ATOM 634 N N . HIS A 1 87 ? -7.618 1.042 -2.705 1.00 98.75 87 HIS A N 1
ATOM 635 C CA . HIS A 1 87 ? -7.126 0.613 -4.014 1.00 98.75 87 HIS A CA 1
ATOM 636 C C . HIS A 1 87 ? -5.613 0.806 -4.087 1.00 98.75 87 HIS A C 1
ATOM 638 O O . HIS A 1 87 ? -5.118 1.926 -4.208 1.00 98.75 87 HIS A O 1
ATOM 644 N N . LEU A 1 88 ? -4.877 -0.300 -3.978 1.00 98.56 88 LEU A N 1
ATOM 645 C CA . LEU A 1 88 ? -3.423 -0.318 -4.118 1.00 98.56 88 LEU A CA 1
ATOM 646 C C . LEU A 1 88 ? -3.040 -0.739 -5.535 1.00 98.56 88 LEU A C 1
ATOM 648 O O . LEU A 1 88 ? -3.629 -1.661 -6.087 1.00 98.56 88 LEU A O 1
ATOM 652 N N . ALA A 1 89 ? -2.012 -0.101 -6.094 1.00 98.44 89 ALA A N 1
ATOM 653 C CA . ALA A 1 89 ? -1.425 -0.481 -7.374 1.00 98.44 89 ALA A CA 1
ATOM 654 C C . ALA A 1 89 ? 0.085 -0.210 -7.383 1.00 98.44 89 ALA A C 1
ATOM 656 O O . ALA A 1 89 ? 0.582 0.693 -6.704 1.00 98.44 89 ALA A O 1
ATOM 657 N N . ASN A 1 90 ? 0.829 -0.955 -8.199 1.00 98.50 90 ASN A N 1
ATOM 658 C CA . ASN A 1 90 ? 2.248 -0.722 -8.448 1.00 98.50 90 ASN A CA 1
ATOM 659 C C . ASN A 1 90 ? 2.481 -0.423 -9.934 1.00 98.50 90 ASN A C 1
ATOM 661 O O . ASN A 1 90 ? 2.417 -1.307 -10.783 1.00 98.50 90 ASN A O 1
ATOM 665 N N . LYS A 1 91 ? 2.806 0.841 -10.233 1.00 98.44 91 LYS A N 1
ATOM 666 C CA . LYS A 1 91 ? 3.052 1.342 -11.597 1.00 98.44 91 LYS A CA 1
ATOM 667 C C . LYS A 1 91 ? 4.536 1.397 -11.977 1.00 98.44 91 LYS A C 1
ATOM 669 O O . LYS A 1 91 ? 4.882 1.949 -13.018 1.00 98.44 91 LYS A O 1
ATOM 674 N N . LYS A 1 92 ? 5.440 0.856 -11.149 1.00 98.25 92 LYS A N 1
ATOM 675 C CA . LYS A 1 92 ? 6.894 1.049 -11.308 1.00 98.25 92 LYS A CA 1
ATOM 676 C C . LYS A 1 92 ? 7.425 0.536 -12.644 1.00 98.25 92 LYS A C 1
ATOM 678 O O . LYS A 1 92 ? 8.297 1.190 -13.209 1.00 98.25 92 LYS A O 1
ATOM 683 N N . ALA A 1 93 ? 6.932 -0.608 -13.124 1.00 97.50 93 ALA A N 1
ATOM 684 C CA . ALA A 1 93 ? 7.373 -1.212 -14.383 1.00 97.50 93 ALA A CA 1
ATOM 685 C C . ALA A 1 93 ? 6.841 -0.467 -15.620 1.00 97.50 93 ALA A C 1
ATOM 687 O O . ALA A 1 93 ? 7.485 -0.495 -16.666 1.00 97.50 93 ALA A O 1
ATOM 688 N N . ALA A 1 94 ? 5.718 0.244 -15.481 1.00 97.88 94 ALA A N 1
ATOM 689 C CA . ALA A 1 94 ? 5.118 1.058 -16.535 1.00 97.88 94 ALA A CA 1
ATOM 690 C C . ALA A 1 94 ? 5.702 2.482 -16.618 1.00 97.88 94 ALA A C 1
ATOM 692 O O . ALA A 1 94 ? 5.429 3.194 -17.585 1.00 97.88 94 ALA A O 1
ATOM 693 N N . TRP A 1 95 ? 6.499 2.912 -15.635 1.00 98.25 95 TRP A N 1
ATOM 694 C CA . TRP A 1 95 ? 6.997 4.287 -15.542 1.00 98.25 95 TRP A CA 1
ATOM 695 C C . TRP A 1 95 ? 8.338 4.515 -16.251 1.00 98.25 95 TRP A C 1
ATOM 697 O O . TRP A 1 95 ? 8.951 3.585 -16.772 1.00 98.25 95 TRP A O 1
ATOM 707 N N . TYR A 1 96 ? 8.795 5.765 -16.263 1.00 98.25 96 TYR A N 1
ATOM 708 C CA . TYR A 1 96 ? 10.123 6.169 -16.725 1.00 98.25 96 TYR A CA 1
ATOM 709 C C . TYR A 1 96 ? 11.252 5.528 -15.907 1.00 98.25 96 TYR A C 1
ATOM 711 O O . TYR A 1 96 ? 11.070 5.162 -14.738 1.00 98.25 96 TYR A O 1
ATOM 719 N N . GLN A 1 97 ? 12.429 5.398 -16.525 1.00 97.88 97 GLN A N 1
ATOM 720 C CA . GLN A 1 97 ? 13.663 5.152 -15.787 1.00 97.88 97 GLN A CA 1
ATOM 721 C C . GLN A 1 97 ? 13.899 6.288 -14.788 1.00 97.88 97 GLN A C 1
ATOM 723 O O . GLN A 1 97 ? 13.500 7.431 -15.005 1.00 97.88 97 GLN A O 1
ATOM 728 N N . TYR A 1 98 ? 14.508 5.951 -13.654 1.00 98.00 98 TYR A N 1
ATOM 729 C CA . TYR A 1 98 ? 14.892 6.971 -12.690 1.00 98.00 98 TYR A CA 1
ATOM 730 C C . TYR A 1 98 ? 16.166 7.660 -13.185 1.00 98.00 98 TYR A C 1
ATOM 732 O O . TYR A 1 98 ? 17.148 6.975 -13.467 1.00 98.00 98 TYR A O 1
ATOM 740 N N . SER A 1 99 ? 16.128 8.987 -13.285 1.00 97.25 99 SER A N 1
ATOM 741 C CA . SER A 1 99 ? 17.229 9.829 -13.772 1.00 97.25 99 SER A CA 1
ATOM 742 C C . SER A 1 99 ? 17.303 11.108 -12.933 1.00 97.25 99 SER A C 1
ATOM 744 O O . SER A 1 99 ? 17.085 12.222 -13.406 1.00 97.25 99 SER A O 1
ATOM 746 N N . GLU A 1 100 ? 17.514 10.910 -11.629 1.00 97.56 100 GLU A N 1
ATOM 747 C CA . GLU A 1 100 ? 17.702 11.956 -10.619 1.00 97.56 100 GLU A CA 1
ATOM 748 C C . GLU A 1 100 ? 16.619 13.051 -10.651 1.00 97.56 100 GLU A C 1
ATOM 750 O O . GLU A 1 100 ? 15.494 12.825 -10.206 1.00 97.56 100 GLU A O 1
ATOM 755 N N . LEU A 1 101 ? 16.960 14.251 -11.135 1.00 97.88 101 LEU A N 1
ATOM 756 C CA . LEU A 1 101 ? 16.056 15.401 -11.188 1.00 97.88 101 LEU A CA 1
ATOM 757 C C . LEU A 1 101 ? 15.303 15.506 -12.519 1.00 97.88 101 LEU A C 1
ATOM 759 O O . LEU A 1 101 ? 14.370 16.302 -12.611 1.00 97.88 101 LEU A O 1
ATOM 763 N N . GLN A 1 102 ? 15.677 14.736 -13.541 1.00 98.25 102 GLN A N 1
ATOM 764 C CA . GLN A 1 102 ? 15.031 14.785 -14.850 1.00 98.25 102 GLN A CA 1
ATOM 765 C C . GLN A 1 102 ? 13.602 14.236 -14.749 1.00 98.25 102 GLN A C 1
ATOM 767 O O . GLN A 1 102 ? 13.355 13.164 -14.196 1.00 98.25 102 GLN A O 1
ATOM 772 N N . GLY A 1 103 ? 12.642 15.003 -15.258 1.00 97.75 103 GLY A N 1
ATOM 773 C CA . GLY A 1 103 ? 11.206 14.782 -15.083 1.00 97.75 103 GLY A CA 1
ATOM 774 C C . GLY A 1 103 ? 10.567 15.610 -13.965 1.00 97.75 103 GLY A C 1
ATOM 775 O O . GLY A 1 103 ? 9.340 15.677 -13.892 1.00 97.75 103 GLY A O 1
ATOM 776 N N . ASN A 1 104 ? 11.353 16.269 -13.106 1.00 98.31 104 ASN A N 1
ATOM 777 C CA . ASN A 1 104 ? 10.816 17.117 -12.045 1.00 98.31 104 ASN A CA 1
ATOM 778 C C . ASN A 1 104 ? 10.385 18.491 -12.588 1.00 98.31 104 ASN A C 1
ATOM 780 O O . ASN A 1 104 ? 11.214 19.371 -12.833 1.00 98.31 104 ASN A O 1
ATOM 784 N N . LEU A 1 105 ? 9.073 18.692 -12.708 1.00 98.44 105 LEU A N 1
ATOM 785 C CA . LEU A 1 105 ? 8.475 19.917 -13.248 1.00 98.44 105 LEU A CA 1
ATOM 786 C C . LEU A 1 105 ? 8.615 21.151 -12.341 1.00 98.44 105 LEU A C 1
ATOM 788 O O . LEU A 1 105 ? 8.339 22.257 -12.799 1.00 98.44 105 LEU A O 1
ATOM 792 N N . LEU A 1 106 ? 9.108 21.015 -11.100 1.00 98.50 106 LEU A N 1
ATOM 793 C CA . LEU A 1 106 ? 9.503 22.179 -10.291 1.00 98.50 106 LEU A CA 1
ATOM 794 C C . LEU A 1 106 ? 10.656 22.972 -10.938 1.00 98.50 106 LEU A C 1
ATOM 796 O O . LEU A 1 106 ? 10.822 24.150 -10.640 1.00 98.50 106 LEU A O 1
ATOM 800 N N . TYR A 1 107 ? 11.412 22.350 -11.850 1.00 98.12 107 TYR A N 1
ATOM 801 C CA . TYR A 1 107 ? 12.463 22.987 -12.653 1.00 98.12 107 TYR A CA 1
ATOM 802 C C . TYR A 1 107 ? 11.967 23.458 -14.037 1.00 98.12 107 TYR A C 1
ATOM 804 O O . TYR A 1 107 ? 12.772 23.803 -14.900 1.00 98.12 107 TYR A O 1
ATOM 812 N N . GLY A 1 108 ? 10.648 23.489 -14.260 1.00 98.44 108 GLY A N 1
ATOM 813 C CA . GLY A 1 108 ? 10.023 23.942 -15.504 1.00 98.44 108 GLY A CA 1
ATOM 814 C C . GLY A 1 108 ? 9.790 22.835 -16.538 1.00 98.44 108 GLY A C 1
ATOM 815 O O . GLY A 1 108 ? 10.270 21.708 -16.408 1.00 98.44 108 GLY A O 1
ATOM 816 N N . GLN A 1 109 ? 9.034 23.170 -17.590 1.00 98.38 109 GLN A N 1
ATOM 817 C CA . GLN A 1 109 ? 8.595 22.213 -18.616 1.00 98.38 109 GLN A CA 1
ATOM 818 C C . GLN A 1 109 ? 9.758 21.615 -19.422 1.00 98.38 109 GLN A C 1
ATOM 820 O O . GLN A 1 109 ? 9.688 20.456 -19.836 1.00 98.38 109 GLN A O 1
ATOM 825 N N . GLU A 1 110 ? 10.854 22.361 -19.578 1.00 98.44 110 GLU A N 1
ATOM 826 C CA . GLU A 1 110 ? 12.071 21.872 -20.237 1.00 98.44 110 GLU A CA 1
ATOM 827 C C . GLU A 1 110 ? 12.734 20.711 -19.492 1.00 98.44 110 GLU A C 1
ATOM 829 O O . GLU A 1 110 ? 13.446 19.913 -20.097 1.00 98.44 110 GLU A O 1
ATOM 834 N N . ASN A 1 111 ? 12.453 20.561 -18.195 1.00 98.56 111 ASN A N 1
ATOM 835 C CA . ASN A 1 111 ? 12.907 19.429 -17.398 1.00 98.56 111 ASN A CA 1
ATOM 836 C C . ASN A 1 111 ? 11.903 18.258 -17.385 1.00 98.56 111 ASN A C 1
ATOM 838 O O . ASN A 1 111 ? 12.074 17.321 -16.612 1.00 98.56 111 ASN A O 1
ATOM 842 N N . SER A 1 112 ? 10.843 18.281 -18.201 1.00 98.62 112 SER A N 1
ATOM 84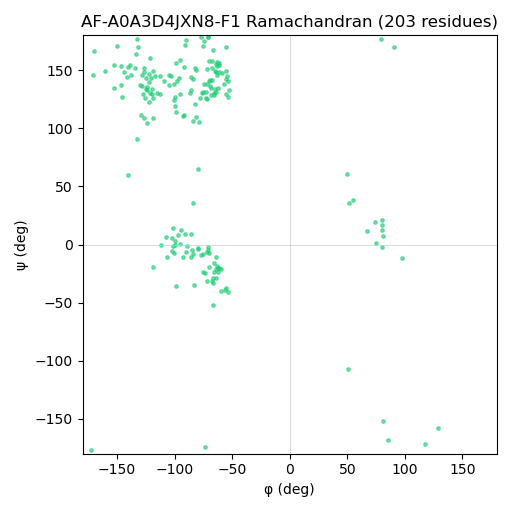3 C CA . SER A 1 112 ? 9.912 17.150 -18.329 1.00 98.62 112 SER A CA 1
ATOM 844 C C . SER A 1 112 ? 10.610 15.881 -18.838 1.00 98.62 112 SER A C 1
ATOM 846 O O . SER A 1 112 ? 11.633 15.953 -19.518 1.00 98.62 112 SER A O 1
ATOM 848 N N . TYR A 1 113 ? 10.047 14.702 -18.542 1.00 98.38 113 TYR A N 1
ATOM 849 C CA . TYR A 1 113 ? 10.606 13.424 -19.009 1.00 98.38 113 TYR A CA 1
ATOM 850 C C . TYR A 1 113 ? 10.770 13.379 -20.536 1.00 98.38 113 TYR A C 1
ATOM 852 O O . TYR A 1 113 ? 11.764 12.849 -21.024 1.00 98.38 113 TYR A O 1
ATOM 860 N N . GLU A 1 114 ? 9.823 13.963 -21.274 1.00 97.38 114 GLU A N 1
ATOM 861 C CA . GLU A 1 114 ? 9.843 14.029 -22.737 1.00 97.38 114 GLU A CA 1
ATOM 862 C C . GLU A 1 114 ? 10.991 14.907 -23.253 1.00 97.38 114 GLU A C 1
ATOM 864 O O . GLU A 1 114 ? 11.817 14.431 -24.034 1.00 97.38 114 GLU A O 1
ATOM 869 N N . ASN A 1 115 ? 11.117 16.146 -22.762 1.00 98.12 115 ASN A N 1
ATOM 870 C CA . ASN A 1 115 ? 12.176 17.065 -23.202 1.00 98.12 115 ASN A CA 1
ATOM 871 C C . ASN A 1 115 ? 13.572 16.573 -22.790 1.00 98.12 115 ASN A C 1
ATOM 873 O O . ASN A 1 115 ? 14.538 16.744 -23.535 1.00 98.12 115 ASN A O 1
ATOM 877 N N . GLN A 1 116 ? 13.672 15.899 -21.641 1.00 98.38 116 GLN A N 1
ATOM 878 C CA . GLN A 1 116 ? 14.898 15.245 -21.175 1.00 98.38 116 GLN A CA 1
ATOM 879 C C . GLN A 1 116 ? 15.151 13.881 -21.848 1.00 98.38 116 GLN A C 1
ATOM 881 O O . GLN A 1 116 ? 16.194 13.275 -21.615 1.00 98.38 116 GLN A O 1
ATOM 886 N N . LYS A 1 117 ? 14.232 13.408 -22.705 1.00 97.69 117 LYS A N 1
ATOM 887 C CA . LYS A 1 117 ? 14.311 12.136 -23.449 1.00 97.69 117 LYS A CA 1
ATOM 888 C C . LYS A 1 117 ? 14.533 10.919 -22.549 1.00 97.69 117 LYS A C 1
ATOM 890 O O . LYS A 1 117 ? 15.264 9.994 -22.906 1.00 97.69 117 LYS A O 1
ATOM 895 N N . ILE A 1 118 ? 13.902 10.913 -21.378 1.00 98.19 118 ILE A N 1
ATOM 896 C CA . ILE A 1 118 ? 14.024 9.807 -20.431 1.00 98.19 118 ILE A CA 1
ATOM 897 C C . ILE A 1 118 ? 13.264 8.599 -20.979 1.00 98.19 118 ILE A C 1
ATOM 899 O O . ILE A 1 118 ? 12.070 8.708 -21.270 1.00 98.19 118 ILE A O 1
ATOM 903 N N . PRO A 1 119 ? 13.913 7.431 -21.122 1.00 97.19 119 PRO A N 1
ATOM 904 C CA . PRO A 1 119 ? 13.238 6.249 -21.620 1.00 97.19 119 PRO A CA 1
ATOM 905 C C . PRO A 1 119 ? 12.277 5.689 -20.570 1.00 97.19 119 PRO A C 1
ATOM 907 O O . PRO A 1 119 ? 12.499 5.766 -19.357 1.00 97.19 119 PRO A O 1
ATOM 910 N N . PHE A 1 120 ? 11.220 5.042 -21.044 1.00 98.00 120 PHE A N 1
ATOM 911 C CA . PHE A 1 120 ? 10.406 4.179 -20.205 1.00 98.00 120 PHE A CA 1
ATOM 912 C C . PHE A 1 120 ? 11.203 2.962 -19.706 1.00 98.00 120 PHE A C 1
ATOM 914 O O . PHE A 1 120 ? 12.068 2.431 -20.403 1.00 98.00 120 PHE A O 1
ATOM 921 N N . ARG A 1 121 ? 10.866 2.456 -18.515 1.00 97.94 121 ARG A N 1
ATOM 922 C CA . ARG A 1 121 ? 11.167 1.063 -18.152 1.00 97.94 121 ARG A CA 1
ATOM 923 C C . ARG A 1 121 ? 10.388 0.128 -19.068 1.00 97.94 121 ARG A C 1
ATOM 925 O O . ARG A 1 121 ? 9.270 0.457 -19.469 1.00 97.94 121 ARG A O 1
ATOM 932 N N . ASN A 1 122 ? 10.960 -1.040 -19.359 1.00 96.81 122 ASN A N 1
ATOM 933 C CA . ASN A 1 122 ? 10.429 -1.970 -20.362 1.00 96.81 122 ASN A CA 1
ATOM 934 C C . ASN A 1 122 ? 10.137 -1.226 -21.686 1.00 96.81 122 ASN A C 1
ATOM 936 O O . ASN A 1 122 ? 8.971 -1.107 -22.074 1.00 96.81 122 ASN A O 1
ATOM 940 N N . PRO A 1 123 ? 11.165 -0.623 -22.319 1.00 96.75 123 PRO A N 1
ATOM 941 C CA . PRO A 1 123 ? 10.982 0.239 -23.490 1.00 96.75 123 PRO A CA 1
ATOM 942 C C . PRO A 1 123 ? 10.460 -0.525 -24.713 1.00 96.7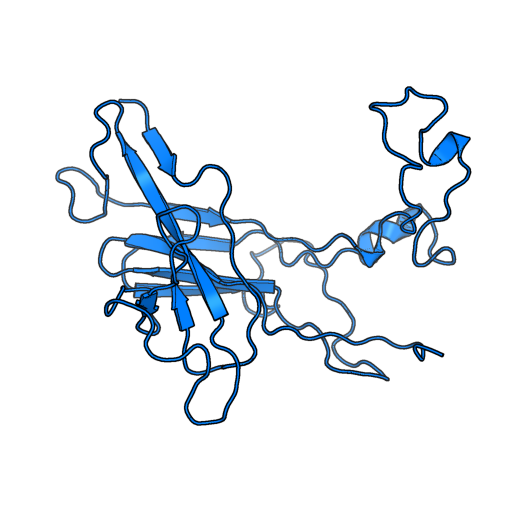5 123 PRO A C 1
ATOM 944 O O . PRO A 1 123 ? 9.813 0.076 -25.562 1.00 96.75 123 PRO A O 1
ATOM 947 N N . ASP A 1 124 ? 10.679 -1.840 -24.763 1.00 96.44 124 ASP A N 1
ATOM 948 C CA . ASP A 1 124 ? 10.227 -2.703 -25.859 1.00 96.44 124 ASP A CA 1
ATOM 949 C C . ASP A 1 124 ? 8.718 -3.003 -25.816 1.00 96.44 124 ASP A C 1
ATOM 951 O O . ASP A 1 124 ? 8.174 -3.583 -26.753 1.00 96.44 124 ASP A O 1
ATOM 955 N N . VAL A 1 125 ? 8.020 -2.617 -24.739 1.00 96.31 125 VAL A N 1
ATOM 956 C CA . VAL A 1 125 ? 6.563 -2.780 -24.628 1.00 96.31 125 VAL A CA 1
ATOM 957 C C . VAL A 1 125 ? 5.857 -1.623 -25.345 1.00 96.31 125 VAL A C 1
ATOM 959 O O . VAL A 1 125 ? 6.049 -0.467 -24.940 1.00 96.31 125 VAL A O 1
ATOM 962 N N . PRO A 1 126 ? 5.009 -1.903 -26.359 1.00 95.75 126 PRO A N 1
ATOM 963 C CA . PRO A 1 126 ? 4.302 -0.876 -27.119 1.00 95.75 126 PRO A CA 1
ATOM 964 C C . PRO A 1 126 ? 3.470 0.056 -26.237 1.00 95.75 126 PRO A C 1
ATOM 966 O O . PRO A 1 126 ? 2.913 -0.360 -25.222 1.00 95.75 126 PRO A O 1
ATOM 969 N N . GLN A 1 127 ? 3.322 1.317 -26.657 1.00 91.00 127 GLN A N 1
ATOM 970 C CA . GLN A 1 127 ? 2.602 2.343 -25.891 1.00 91.00 127 GLN A CA 1
ATOM 971 C C . GLN A 1 127 ? 1.175 1.921 -25.505 1.00 91.00 127 GLN A C 1
ATOM 973 O O . GLN A 1 127 ? 0.764 2.143 -24.367 1.00 91.00 127 GLN A O 1
ATOM 978 N N . ASN A 1 128 ? 0.453 1.275 -26.425 1.00 94.38 128 ASN A N 1
ATOM 979 C CA . ASN A 1 128 ? -0.923 0.821 -26.205 1.00 94.38 128 ASN A CA 1
ATOM 980 C C . ASN A 1 128 ? -1.026 -0.349 -25.213 1.00 94.38 128 ASN A C 1
ATOM 982 O O . ASN A 1 128 ? -2.086 -0.547 -24.628 1.00 94.38 128 ASN A O 1
ATOM 986 N N . ASP A 1 129 ? 0.074 -1.065 -24.970 1.00 95.81 129 ASP A N 1
ATOM 987 C CA . ASP A 1 129 ? 0.108 -2.243 -24.101 1.00 95.81 129 ASP A CA 1
ATOM 988 C C . ASP A 1 129 ? 0.701 -1.931 -22.722 1.00 95.81 129 ASP A C 1
ATOM 990 O O . ASP A 1 129 ? 0.666 -2.763 -21.823 1.00 95.81 129 ASP A O 1
ATOM 994 N N . ARG A 1 130 ? 1.214 -0.715 -22.487 1.00 96.38 130 ARG A N 1
ATOM 995 C CA . ARG A 1 130 ? 1.908 -0.376 -21.228 1.00 96.38 130 ARG A CA 1
ATOM 996 C C . ARG A 1 130 ? 1.053 -0.530 -19.978 1.00 96.38 130 ARG A C 1
ATOM 998 O O . ARG A 1 130 ? 1.615 -0.652 -18.890 1.00 96.38 130 ARG A O 1
ATOM 1005 N N . GLN A 1 131 ? -0.274 -0.526 -20.109 1.00 95.75 131 GLN A N 1
ATOM 1006 C CA . GLN A 1 131 ? -1.155 -0.800 -18.980 1.00 95.75 131 GLN A CA 1
ATOM 1007 C C . GLN A 1 131 ? -0.830 -2.162 -18.362 1.00 95.75 131 GLN A C 1
ATOM 1009 O O . GLN A 1 131 ? -0.725 -2.219 -17.147 1.00 95.75 131 GLN A O 1
ATOM 1014 N N . THR A 1 132 ? -0.522 -3.190 -19.166 1.00 94.81 132 THR A N 1
ATOM 1015 C CA . THR A 1 132 ? -0.229 -4.559 -18.697 1.00 94.81 132 THR A CA 1
ATOM 1016 C C . THR A 1 132 ? 1.021 -4.672 -17.818 1.00 94.81 132 THR A C 1
ATOM 1018 O O . THR A 1 132 ? 1.264 -5.720 -17.225 1.00 94.81 132 THR A O 1
ATOM 1021 N N . LEU A 1 133 ? 1.838 -3.616 -17.738 1.00 96.44 133 LEU A N 1
ATOM 1022 C CA . LEU A 1 133 ? 2.993 -3.529 -16.841 1.00 96.44 133 LEU A CA 1
ATOM 1023 C C . LEU A 1 133 ? 2.617 -3.065 -15.426 1.00 96.44 133 LEU A C 1
ATOM 1025 O O . LEU A 1 133 ? 3.476 -3.035 -14.542 1.00 96.44 133 LEU A O 1
ATOM 1029 N N . ILE A 1 134 ? 1.374 -2.644 -15.202 1.00 98.00 134 ILE A N 1
ATOM 1030 C CA . ILE A 1 134 ? 0.889 -2.218 -13.894 1.00 98.00 134 ILE A CA 1
ATOM 1031 C C . ILE A 1 134 ? 0.403 -3.451 -13.134 1.00 98.00 134 ILE A C 1
ATOM 1033 O O . ILE A 1 134 ? -0.396 -4.232 -13.636 1.00 98.00 134 ILE A O 1
ATOM 1037 N N . VAL A 1 135 ? 0.856 -3.602 -11.888 1.00 98.19 135 VAL A N 1
ATOM 1038 C CA . VAL A 1 135 ? 0.216 -4.538 -10.958 1.00 98.19 135 VAL A CA 1
ATOM 1039 C C . VAL A 1 135 ? -0.968 -3.812 -10.338 1.00 98.19 135 VAL A C 1
ATOM 1041 O O . VAL A 1 135 ? -0.773 -2.908 -9.521 1.00 98.19 135 VAL A O 1
ATOM 1044 N N . ASP A 1 136 ? -2.171 -4.175 -10.768 1.00 98.38 136 ASP A N 1
ATOM 1045 C CA . ASP A 1 136 ? -3.433 -3.576 -10.349 1.00 98.38 136 ASP A CA 1
ATOM 1046 C C . ASP A 1 136 ? -4.450 -4.672 -9.983 1.00 98.38 136 ASP A C 1
ATOM 1048 O O . ASP A 1 136 ? -5.186 -5.153 -10.844 1.00 98.38 136 ASP A O 1
ATOM 1052 N N . PRO A 1 137 ? -4.503 -5.095 -8.711 1.00 97.94 137 PRO A N 1
ATOM 1053 C CA . PRO A 1 137 ? -5.470 -6.077 -8.227 1.00 97.94 137 PRO A CA 1
ATOM 1054 C C . PRO A 1 137 ? -6.906 -5.528 -8.141 1.00 97.94 137 PRO A C 1
ATOM 1056 O O . PRO A 1 137 ? -7.825 -6.284 -7.816 1.00 97.94 137 PRO A O 1
ATOM 1059 N N . GLY A 1 138 ? -7.111 -4.227 -8.370 1.00 98.38 138 GLY A N 1
ATOM 1060 C CA . GLY A 1 138 ? -8.362 -3.523 -8.111 1.00 98.38 138 GLY A CA 1
ATOM 1061 C C . GLY A 1 138 ? -8.584 -3.144 -6.645 1.00 98.38 138 GLY A C 1
ATOM 1062 O O . GLY A 1 138 ? -7.771 -3.468 -5.772 1.00 98.38 138 GLY A O 1
ATOM 1063 N N . PRO A 1 139 ? -9.689 -2.436 -6.353 1.00 98.62 139 PRO A N 1
ATOM 1064 C CA . PRO A 1 139 ? -10.035 -2.051 -4.993 1.00 98.62 139 PRO A CA 1
ATOM 1065 C C . PRO A 1 139 ? -10.396 -3.268 -4.133 1.00 98.62 139 PRO A C 1
ATOM 1067 O O . PRO A 1 139 ? -10.793 -4.321 -4.635 1.00 98.62 139 PRO A O 1
ATOM 1070 N N . ARG A 1 140 ? -10.280 -3.114 -2.817 1.00 98.62 140 ARG A N 1
ATOM 1071 C CA . ARG A 1 140 ? -10.856 -4.018 -1.819 1.00 98.62 140 ARG A CA 1
ATOM 1072 C C . ARG A 1 140 ? -11.738 -3.210 -0.887 1.00 98.62 140 ARG A C 1
ATOM 1074 O O . ARG A 1 140 ? -11.337 -2.127 -0.456 1.00 98.62 140 ARG A O 1
ATOM 1081 N N . THR A 1 141 ? -12.912 -3.754 -0.596 1.00 98.44 141 THR A N 1
ATOM 1082 C CA . THR A 1 141 ? -13.887 -3.178 0.326 1.00 98.44 141 THR A CA 1
ATOM 1083 C C . THR A 1 141 ? -14.046 -4.116 1.515 1.00 98.44 141 THR A C 1
ATOM 1085 O O . THR A 1 141 ? -14.193 -5.322 1.331 1.00 98.44 141 THR A O 1
ATOM 1088 N N . ILE A 1 142 ? -13.963 -3.574 2.728 1.00 98.62 142 ILE A N 1
ATOM 1089 C CA . ILE A 1 142 ? -14.011 -4.327 3.982 1.00 98.62 142 ILE A CA 1
ATOM 1090 C C . ILE A 1 142 ? -14.804 -3.553 5.037 1.00 98.62 142 ILE A C 1
ATOM 1092 O O . ILE A 1 142 ? -14.742 -2.326 5.104 1.00 98.62 142 ILE A O 1
ATOM 1096 N N . SER A 1 143 ? -15.548 -4.265 5.873 1.00 98.56 143 SER A N 1
ATOM 1097 C CA . SER A 1 143 ? -16.358 -3.698 6.950 1.00 98.56 143 SER A CA 1
ATOM 1098 C C . SER A 1 143 ? -16.464 -4.685 8.113 1.00 98.56 143 SER A C 1
ATOM 1100 O O . SER A 1 143 ? -16.045 -5.837 8.003 1.00 98.56 143 SER A O 1
ATOM 1102 N N . GLY A 1 144 ? -17.021 -4.233 9.237 1.00 98.44 144 GLY A N 1
ATOM 1103 C CA . GLY A 1 144 ? -17.182 -5.058 10.435 1.00 98.44 144 GLY A CA 1
ATOM 1104 C C . GLY A 1 144 ? -15.948 -5.071 11.339 1.00 98.44 144 GLY A C 1
ATOM 1105 O O . GLY A 1 144 ? -15.051 -4.243 11.207 1.00 98.44 144 GLY A O 1
ATOM 1106 N N . LYS A 1 145 ? -15.953 -5.986 12.312 1.00 98.44 145 LYS A N 1
ATOM 1107 C CA . LYS A 1 145 ? -14.854 -6.205 13.263 1.00 98.44 145 LYS A CA 1
ATOM 1108 C C . LYS A 1 145 ? -14.075 -7.448 12.854 1.00 98.44 145 LYS A C 1
ATOM 1110 O O . LYS A 1 145 ? -14.691 -8.415 12.406 1.00 98.44 145 LYS A O 1
ATOM 1115 N N . GLN A 1 146 ? -12.758 -7.444 13.055 1.00 98.00 146 GLN A N 1
ATOM 1116 C CA . GLN A 1 146 ? -11.890 -8.622 12.877 1.00 98.00 146 GLN A CA 1
ATOM 1117 C C . GLN A 1 146 ? -12.061 -9.324 11.518 1.00 98.00 146 GLN A C 1
ATOM 1119 O O . GLN A 1 146 ? -12.005 -10.548 11.415 1.00 98.00 146 GLN A O 1
ATOM 1124 N N . SER A 1 147 ? -12.307 -8.545 10.468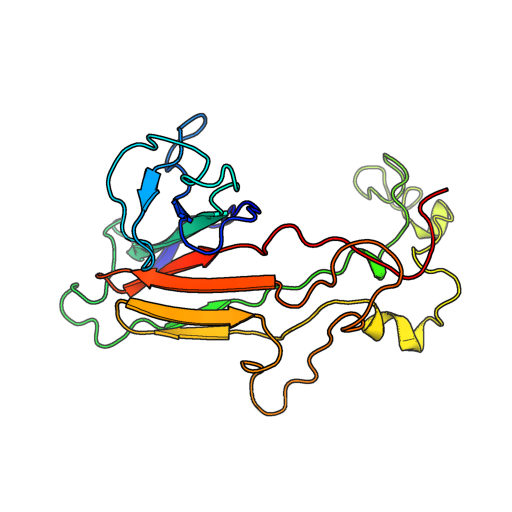 1.00 98.38 147 SER A N 1
ATOM 1125 C CA . SER A 1 147 ? -12.393 -9.036 9.092 1.00 98.38 147 SER A CA 1
ATOM 1126 C C . SER A 1 147 ? -11.051 -8.881 8.383 1.00 98.38 147 SER A C 1
ATOM 1128 O O . SER A 1 147 ? -10.236 -8.042 8.771 1.00 98.38 147 SER A O 1
ATOM 1130 N N . SER A 1 148 ? -10.837 -9.654 7.317 1.00 98.38 148 SER A N 1
ATOM 1131 C CA . SER A 1 148 ? -9.640 -9.560 6.477 1.00 98.38 148 SER A CA 1
ATOM 1132 C C . SER A 1 148 ? -9.957 -9.805 5.002 1.00 98.38 148 SER A C 1
ATOM 1134 O O . SER A 1 148 ? -10.880 -10.555 4.684 1.00 98.38 148 SER A O 1
ATOM 1136 N N . ILE A 1 149 ? -9.206 -9.162 4.105 1.00 98.62 149 ILE A N 1
ATOM 1137 C CA . ILE A 1 149 ? -9.253 -9.413 2.659 1.00 98.62 149 ILE A CA 1
ATOM 1138 C C . ILE A 1 149 ? -7.905 -9.076 2.007 1.00 98.62 149 ILE A C 1
ATOM 1140 O O . ILE A 1 149 ? -7.320 -8.027 2.281 1.00 98.62 149 ILE A O 1
ATOM 1144 N N . GLY A 1 150 ? -7.410 -9.959 1.137 1.00 98.31 150 GLY A N 1
ATOM 1145 C CA . GLY A 1 150 ? -6.125 -9.799 0.454 1.00 98.31 150 GLY A CA 1
ATOM 1146 C C . GLY A 1 150 ? -6.238 -9.096 -0.900 1.00 98.31 150 GLY A C 1
ATOM 1147 O O . GLY A 1 150 ? -7.245 -9.199 -1.602 1.00 98.31 150 GLY A O 1
ATOM 1148 N N . PHE A 1 151 ? -5.171 -8.414 -1.324 1.00 98.56 151 PHE A N 1
ATOM 1149 C CA . PHE A 1 151 ? -4.999 -7.906 -2.696 1.00 98.56 151 PHE A CA 1
ATOM 1150 C C . PHE A 1 151 ? -4.435 -8.982 -3.648 1.00 98.56 151 PHE A C 1
ATOM 1152 O O . PHE A 1 151 ? -3.630 -8.694 -4.539 1.00 98.56 151 PHE A O 1
ATOM 1159 N N . ASP A 1 152 ? -4.837 -10.234 -3.447 1.00 96.94 152 ASP A N 1
ATOM 1160 C CA . ASP A 1 152 ? -4.516 -11.392 -4.284 1.00 96.94 152 ASP A CA 1
ATOM 1161 C C . ASP A 1 152 ? -5.569 -11.616 -5.382 1.00 96.94 152 ASP A C 1
ATOM 1163 O O . ASP A 1 152 ? -6.602 -10.937 -5.430 1.00 96.94 152 ASP A O 1
ATOM 1167 N N . GLN A 1 153 ? -5.258 -12.546 -6.288 1.00 96.06 153 GLN A N 1
ATOM 1168 C CA . GLN A 1 153 ? -6.062 -12.858 -7.467 1.00 96.06 153 GLN A CA 1
ATOM 1169 C C . GLN A 1 153 ? -7.422 -13.488 -7.124 1.00 96.06 153 GLN A C 1
ATOM 1171 O O . GLN A 1 153 ? -8.377 -13.291 -7.875 1.00 96.06 153 GLN A O 1
ATOM 1176 N N . ASP A 1 154 ? -7.527 -14.200 -6.000 1.00 96.38 154 ASP A N 1
ATOM 1177 C CA . ASP A 1 154 ? -8.752 -14.899 -5.596 1.00 96.38 154 ASP A CA 1
ATOM 1178 C C . ASP A 1 154 ? -9.815 -13.920 -5.070 1.00 96.38 154 ASP A C 1
ATOM 1180 O O . ASP A 1 154 ? -11.012 -14.190 -5.145 1.00 96.38 154 ASP A O 1
ATOM 1184 N N . ASN A 1 155 ? -9.382 -12.750 -4.597 1.00 97.50 155 ASN A N 1
ATOM 1185 C CA . ASN A 1 155 ? -10.231 -11.713 -4.012 1.00 97.50 155 ASN A CA 1
ATOM 1186 C C . ASN A 1 155 ? -10.537 -10.533 -4.959 1.00 97.50 155 ASN A C 1
ATOM 1188 O O . ASN A 1 155 ? -10.971 -9.468 -4.511 1.00 97.50 155 ASN A O 1
ATOM 1192 N N . VAL A 1 156 ? -10.287 -10.665 -6.266 1.00 97.88 156 VAL A N 1
ATOM 1193 C CA . VAL A 1 156 ? -10.558 -9.596 -7.246 1.00 97.88 156 VAL A CA 1
ATOM 1194 C C . VAL A 1 156 ? -12.068 -9.303 -7.336 1.00 97.88 156 VAL A C 1
ATOM 1196 O O . VAL A 1 156 ? -12.854 -10.234 -7.526 1.00 97.88 156 VAL A O 1
ATOM 1199 N N . PRO A 1 157 ? -12.504 -8.025 -7.265 1.00 97.50 157 PRO A N 1
ATOM 1200 C CA . PRO A 1 157 ? -13.907 -7.667 -7.445 1.00 97.50 157 PRO A CA 1
ATOM 1201 C C . PRO A 1 157 ? -14.454 -8.141 -8.792 1.00 97.50 157 PRO A C 1
ATOM 1203 O O . PRO A 1 157 ? -13.806 -7.990 -9.832 1.00 97.50 157 PRO A O 1
ATOM 1206 N N . ALA A 1 158 ? -15.679 -8.668 -8.786 1.00 96.94 158 ALA A N 1
ATOM 1207 C CA . ALA A 1 158 ? -16.329 -9.156 -9.995 1.00 96.94 158 ALA A CA 1
ATOM 1208 C C . ALA A 1 158 ? -16.339 -8.081 -11.098 1.00 96.94 158 ALA A C 1
ATOM 1210 O O . ALA A 1 158 ? -16.781 -6.953 -10.886 1.00 96.94 158 ALA A O 1
ATOM 1211 N N . GLY A 1 159 ? -15.848 -8.445 -12.285 1.00 96.38 159 GLY A N 1
ATOM 1212 C CA . GLY A 1 159 ? -15.794 -7.560 -13.451 1.00 96.38 159 GLY A CA 1
ATOM 1213 C C . GLY A 1 159 ? -14.636 -6.556 -13.465 1.00 96.38 159 GLY A C 1
ATOM 1214 O O . GLY A 1 159 ? -14.491 -5.839 -14.454 1.00 96.38 159 GLY A O 1
ATOM 1215 N N . TYR A 1 160 ? -13.790 -6.502 -12.431 1.00 97.69 160 TYR A N 1
ATOM 1216 C CA . TYR A 1 160 ? -12.605 -5.649 -12.457 1.00 97.69 160 TYR A CA 1
ATOM 1217 C C . TYR A 1 160 ? -11.504 -6.274 -13.336 1.00 97.69 160 TYR A C 1
ATOM 1219 O O . TYR A 1 160 ? -11.168 -7.445 -13.141 1.00 97.69 160 TYR A O 1
ATOM 1227 N N . PRO A 1 161 ? -10.901 -5.530 -14.284 1.00 96.38 161 PRO A N 1
ATOM 1228 C CA . PRO A 1 161 ? -9.855 -6.047 -15.165 1.00 96.38 161 PRO A CA 1
ATOM 1229 C C . PRO A 1 161 ? -8.498 -6.076 -14.445 1.00 96.38 161 PRO A C 1
ATOM 1231 O O . PRO A 1 161 ? -7.579 -5.339 -14.801 1.00 96.38 161 PRO A O 1
ATOM 1234 N N . ALA A 1 162 ? -8.387 -6.896 -13.397 1.00 96.56 162 ALA A N 1
ATOM 1235 C CA . ALA A 1 162 ? -7.185 -6.959 -12.577 1.00 96.56 162 ALA A CA 1
ATOM 1236 C C . ALA A 1 162 ? -5.967 -7.441 -13.373 1.00 96.56 162 ALA A C 1
ATOM 1238 O O . ALA A 1 162 ? -6.062 -8.300 -14.252 1.00 96.56 162 ALA A O 1
ATOM 1239 N N . GLN A 1 163 ? -4.803 -6.903 -13.023 1.00 95.56 163 GLN A N 1
ATOM 1240 C CA . GLN A 1 163 ? -3.528 -7.212 -13.650 1.00 95.56 163 GLN A CA 1
ATOM 1241 C C . GLN A 1 163 ? -2.502 -7.601 -12.592 1.00 95.56 163 GLN A C 1
ATOM 1243 O O . GLN A 1 163 ? -2.275 -6.890 -11.612 1.00 95.56 163 GLN A O 1
ATOM 1248 N N . TYR A 1 164 ? -1.857 -8.738 -12.821 1.00 94.31 164 TYR A N 1
ATOM 1249 C CA . TYR A 1 164 ? -0.803 -9.282 -11.977 1.00 94.31 164 TYR A CA 1
ATOM 1250 C C . TYR A 1 164 ? 0.427 -9.567 -12.838 1.00 94.31 164 TYR A C 1
ATOM 1252 O O . TYR A 1 164 ? 0.288 -9.855 -14.032 1.00 94.31 164 TYR A O 1
ATOM 1260 N N . PRO A 1 165 ? 1.638 -9.514 -12.261 1.00 91.88 165 PRO A N 1
ATOM 1261 C CA . PRO A 1 165 ? 2.813 -9.997 -12.963 1.00 91.88 165 PRO A CA 1
ATOM 1262 C C . PRO A 1 165 ? 2.717 -11.523 -13.157 1.00 91.88 165 PRO A C 1
ATOM 1264 O O . PRO A 1 165 ? 1.883 -12.183 -12.531 1.00 91.88 165 PRO A O 1
ATOM 1267 N N . PRO A 1 166 ? 3.575 -12.116 -14.004 1.00 90.00 166 PRO A N 1
ATOM 1268 C CA . PRO A 1 166 ? 3.588 -13.560 -14.210 1.00 90.00 166 PRO A CA 1
ATOM 1269 C C . PRO A 1 166 ? 3.693 -14.342 -12.891 1.00 90.00 166 PRO A C 1
ATOM 1271 O O . PRO A 1 166 ? 4.562 -14.068 -12.063 1.00 90.00 166 PRO A O 1
ATOM 1274 N N . GLN A 1 167 ? 2.854 -15.373 -12.726 1.00 90.44 167 GLN A N 1
ATOM 1275 C CA . GLN A 1 167 ? 2.868 -16.251 -11.542 1.00 90.44 167 GLN A CA 1
ATOM 1276 C C . GLN A 1 167 ? 4.180 -17.037 -11.387 1.00 90.44 167 GLN A C 1
ATOM 1278 O O . GLN A 1 167 ? 4.487 -17.547 -10.311 1.00 90.44 167 GLN A O 1
ATOM 1283 N N . LYS A 1 168 ? 4.958 -17.149 -12.467 1.00 93.94 168 LYS A N 1
ATOM 1284 C CA . LYS A 1 168 ? 6.288 -17.754 -12.480 1.00 93.94 168 LYS A CA 1
ATOM 1285 C C . LYS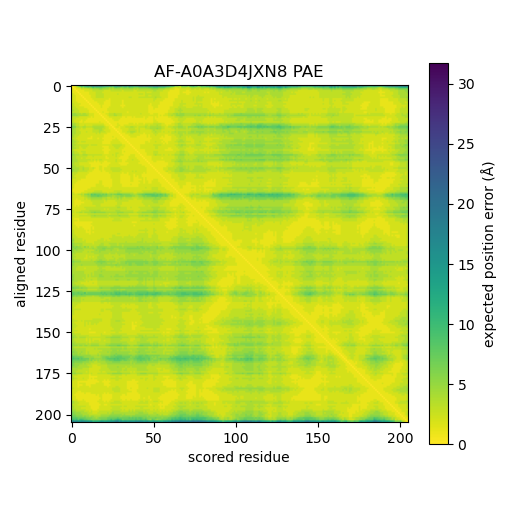 A 1 168 ? 7.281 -16.746 -13.031 1.00 93.94 168 LYS A C 1
ATOM 1287 O O . LYS A 1 168 ? 7.044 -16.147 -14.078 1.00 93.94 168 LYS A O 1
ATOM 1292 N N . VAL A 1 169 ? 8.396 -16.611 -12.328 1.00 95.62 169 VAL A N 1
ATOM 1293 C CA . VAL A 1 169 ? 9.530 -15.771 -12.710 1.00 95.62 169 VAL A CA 1
ATOM 1294 C C . VAL A 1 169 ? 10.784 -16.634 -12.793 1.00 95.62 169 VAL A C 1
ATOM 1296 O O . VAL A 1 169 ? 10.909 -17.604 -12.046 1.00 95.62 169 VAL A O 1
ATOM 1299 N N . LEU A 1 170 ? 11.699 -16.305 -13.706 1.00 96.75 170 LEU A N 1
ATOM 1300 C CA . LEU A 1 170 ? 12.976 -17.020 -13.827 1.00 96.75 170 LEU A CA 1
ATOM 1301 C C . LEU A 1 170 ? 13.925 -16.705 -12.663 1.00 96.75 170 LEU A C 1
ATOM 1303 O O . LEU A 1 170 ? 14.703 -17.564 -12.256 1.00 96.75 170 LEU A O 1
ATOM 1307 N N . TYR A 1 171 ? 13.842 -15.490 -12.117 1.00 96.38 171 TYR A N 1
ATOM 1308 C CA . TYR A 1 171 ? 14.693 -15.013 -11.032 1.00 96.38 171 TYR A CA 1
ATOM 1309 C C . TYR A 1 171 ? 13.854 -14.396 -9.911 1.00 96.38 171 TYR A C 1
ATOM 1311 O O . TYR A 1 171 ? 12.945 -13.605 -10.170 1.00 96.38 171 TYR A O 1
ATOM 1319 N N . GLY A 1 172 ? 14.202 -14.706 -8.659 1.00 95.56 172 GLY A N 1
ATOM 1320 C CA . GLY A 1 172 ? 13.556 -14.148 -7.468 1.00 95.56 172 GLY A CA 1
ATOM 1321 C C . GLY A 1 172 ? 12.234 -14.827 -7.096 1.00 95.56 172 GLY A C 1
ATOM 1322 O O . GLY A 1 172 ? 12.038 -16.013 -7.352 1.00 95.56 172 GLY A O 1
ATOM 1323 N N . VAL A 1 173 ? 11.341 -14.071 -6.453 1.00 96.38 173 VAL A N 1
ATOM 1324 C CA . VAL A 1 173 ? 10.043 -14.546 -5.944 1.00 96.38 173 VAL A CA 1
ATOM 1325 C C . VAL A 1 173 ? 8.911 -13.765 -6.622 1.00 96.38 173 VAL A C 1
ATOM 1327 O O . VAL A 1 173 ? 8.963 -12.530 -6.638 1.00 96.38 173 VAL A O 1
ATOM 1330 N N . PRO A 1 174 ? 7.884 -14.433 -7.179 1.00 95.88 174 PRO A N 1
ATOM 1331 C CA . PRO A 1 174 ? 6.793 -13.754 -7.871 1.00 95.88 174 PRO A CA 1
ATOM 1332 C C . PRO A 1 174 ? 5.932 -12.936 -6.901 1.00 95.88 174 PRO A C 1
ATOM 1334 O O . PRO A 1 174 ? 5.636 -13.358 -5.780 1.00 95.88 174 PRO A O 1
ATOM 1337 N N . VAL A 1 175 ? 5.490 -11.759 -7.345 1.00 96.38 175 VAL A N 1
ATOM 1338 C CA . VAL A 1 175 ? 4.545 -10.921 -6.595 1.00 96.38 175 VAL A CA 1
ATOM 1339 C C . VAL A 1 175 ? 3.131 -11.441 -6.840 1.00 96.38 175 VAL A C 1
ATOM 1341 O O . VAL A 1 175 ? 2.601 -11.292 -7.935 1.00 96.38 175 VAL A O 1
ATOM 1344 N N . VAL A 1 176 ? 2.528 -12.043 -5.817 1.00 94.94 176 VAL A N 1
ATOM 1345 C CA . VAL A 1 176 ? 1.188 -12.664 -5.893 1.00 94.94 176 VAL A CA 1
ATOM 1346 C C . VAL A 1 176 ? 0.099 -11.861 -5.173 1.00 94.94 176 VAL A C 1
ATOM 1348 O O . VAL A 1 176 ? -1.083 -12.136 -5.330 1.00 94.94 176 VAL A O 1
ATOM 1351 N N . THR A 1 177 ? 0.491 -10.851 -4.394 1.00 97.25 177 THR A N 1
ATOM 1352 C CA . THR A 1 177 ? -0.402 -9.942 -3.664 1.00 97.25 177 THR A CA 1
ATOM 1353 C C . THR A 1 177 ? 0.284 -8.589 -3.456 1.00 97.25 177 THR A C 1
ATOM 1355 O O . THR A 1 177 ? 1.519 -8.515 -3.420 1.00 97.25 177 THR A O 1
ATOM 1358 N N . LEU A 1 178 ? -0.502 -7.520 -3.296 1.00 98.38 178 LEU A N 1
ATOM 1359 C CA . LEU A 1 178 ? -0.009 -6.205 -2.861 1.00 98.38 178 LEU A CA 1
ATOM 1360 C C . LEU A 1 178 ? -0.133 -5.962 -1.347 1.00 98.38 178 LEU A C 1
ATOM 1362 O O . LEU A 1 178 ? 0.305 -4.913 -0.873 1.00 98.38 178 LEU A O 1
ATOM 1366 N N . GLY A 1 179 ? -0.650 -6.933 -0.593 1.00 98.12 179 GLY A N 1
ATOM 1367 C CA . GLY A 1 179 ? -0.866 -6.838 0.848 1.00 98.12 179 GLY A CA 1
ATOM 1368 C C . GLY A 1 179 ? -2.289 -7.222 1.232 1.00 98.12 179 GLY A C 1
ATOM 1369 O O . GLY A 1 179 ? -2.973 -7.900 0.468 1.00 98.12 179 GLY A O 1
ATOM 1370 N N . ASP A 1 180 ? -2.732 -6.755 2.395 1.00 98.50 180 ASP A N 1
ATOM 1371 C CA . ASP A 1 180 ? -4.016 -7.134 2.989 1.00 98.50 180 ASP A CA 1
ATOM 1372 C C . ASP A 1 180 ? -4.694 -5.919 3.631 1.00 98.50 180 ASP A C 1
ATOM 1374 O O . ASP A 1 180 ? -4.027 -4.983 4.084 1.00 98.50 180 ASP A O 1
ATOM 1378 N N . LEU A 1 181 ? -6.021 -5.950 3.708 1.00 98.81 181 LEU A N 1
ATOM 1379 C CA . LEU A 1 181 ? -6.797 -5.095 4.600 1.00 98.81 181 LEU A CA 1
ATOM 1380 C C . LEU A 1 181 ? -7.289 -5.922 5.778 1.00 98.81 181 LEU A C 1
ATOM 1382 O O . LEU A 1 181 ? -7.787 -7.029 5.584 1.00 98.81 181 LEU A O 1
ATOM 1386 N N . LEU A 1 182 ? -7.207 -5.350 6.974 1.00 98.75 182 LEU A N 1
ATOM 1387 C CA . LEU A 1 182 ? -7.826 -5.874 8.184 1.00 98.75 182 LEU A CA 1
ATOM 1388 C C . LEU A 1 182 ? -8.789 -4.838 8.766 1.00 98.75 182 LEU A C 1
ATOM 1390 O O . LEU A 1 182 ? -8.668 -3.639 8.499 1.00 98.75 182 LEU A O 1
ATOM 1394 N N . THR A 1 183 ? -9.702 -5.299 9.613 1.00 98.81 183 THR A N 1
ATOM 1395 C CA . THR A 1 183 ? -10.421 -4.441 10.560 1.00 98.81 183 THR A CA 1
ATOM 1396 C C . THR A 1 183 ? -10.143 -4.889 11.985 1.00 98.81 183 THR A C 1
ATOM 1398 O O . THR A 1 183 ? -10.203 -6.082 12.276 1.00 98.81 183 THR A O 1
ATOM 1401 N N . ASP A 1 184 ? -9.847 -3.945 12.875 1.00 98.56 184 ASP A N 1
ATOM 1402 C CA . ASP A 1 184 ? -9.597 -4.247 14.288 1.00 98.56 184 ASP A CA 1
ATOM 1403 C C . ASP A 1 184 ? -10.903 -4.587 15.045 1.00 98.56 184 ASP A C 1
ATOM 1405 O O . ASP A 1 184 ? -11.992 -4.699 14.465 1.00 98.56 184 ASP A O 1
ATOM 1409 N N . ASN A 1 185 ? -10.823 -4.768 16.366 1.00 98.38 185 ASN A N 1
ATOM 1410 C CA . ASN A 1 185 ? -11.990 -5.069 17.204 1.00 98.38 185 ASN A CA 1
ATOM 1411 C C . ASN A 1 185 ? -12.975 -3.890 17.394 1.00 98.38 185 ASN A C 1
ATOM 1413 O O . ASN A 1 185 ? -14.041 -4.080 17.984 1.00 98.38 185 ASN A O 1
ATOM 1417 N N . SER A 1 186 ? -12.657 -2.702 16.880 1.00 98.25 186 SER A N 1
ATOM 1418 C CA . SER A 1 186 ? -13.512 -1.510 16.853 1.00 98.25 186 SER A CA 1
ATOM 1419 C C . SER A 1 186 ? -13.962 -1.147 15.427 1.00 98.25 186 SER A C 1
ATOM 1421 O O . SER A 1 186 ? -14.699 -0.178 15.244 1.00 98.25 186 SER A O 1
ATOM 1423 N N . GLY A 1 187 ? -13.550 -1.909 14.408 1.00 98.50 187 GLY A N 1
ATOM 1424 C CA . GLY A 1 187 ? -13.841 -1.632 12.998 1.00 98.50 187 GLY A CA 1
ATOM 1425 C C . GLY A 1 187 ? -12.940 -0.574 12.351 1.00 98.50 187 GLY A C 1
ATOM 1426 O O . GLY A 1 187 ? -13.281 -0.042 11.290 1.00 98.50 187 GLY A O 1
ATOM 1427 N N . ARG A 1 188 ? -11.793 -0.249 12.962 1.00 98.62 188 ARG A N 1
ATOM 1428 C CA . ARG A 1 188 ? -10.754 0.571 12.322 1.00 98.62 188 ARG A CA 1
ATOM 1429 C C . ARG A 1 188 ? -10.099 -0.226 11.211 1.00 98.62 188 ARG A C 1
ATOM 1431 O O . ARG A 1 188 ? -9.810 -1.405 11.385 1.00 98.62 188 ARG A O 1
ATOM 1438 N N . LEU A 1 189 ? -9.803 0.429 10.101 1.00 98.88 189 LEU A N 1
ATOM 1439 C CA . LEU A 1 189 ? -9.020 -0.169 9.028 1.00 98.88 189 LEU A CA 1
ATOM 1440 C C . LEU A 1 189 ? -7.558 -0.314 9.449 1.00 98.88 189 LEU A C 1
ATOM 1442 O O . LEU A 1 189 ? -6.974 0.631 9.971 1.00 98.88 189 LEU A O 1
ATOM 1446 N N . VAL A 1 190 ? -6.941 -1.446 9.122 1.00 98.88 190 VAL A N 1
ATOM 1447 C CA . VAL A 1 190 ? -5.483 -1.605 9.106 1.00 98.88 190 VAL A CA 1
ATOM 1448 C C . VAL A 1 190 ? -5.054 -2.041 7.709 1.00 98.88 190 VAL A C 1
ATOM 1450 O O . VAL A 1 190 ? -5.504 -3.067 7.207 1.00 98.88 190 VAL A O 1
ATOM 1453 N N . VAL A 1 191 ? -4.177 -1.265 7.071 1.00 98.88 191 VAL A N 1
ATOM 1454 C CA . VAL A 1 191 ? -3.627 -1.589 5.745 1.00 98.88 191 VAL A CA 1
ATOM 1455 C C . VAL A 1 191 ? -2.244 -2.204 5.904 1.00 98.88 191 VAL A C 1
ATOM 1457 O O . VAL A 1 191 ? -1.330 -1.548 6.407 1.00 98.88 191 VAL A O 1
ATOM 1460 N N . LEU A 1 192 ? -2.069 -3.439 5.442 1.00 98.81 192 LEU A N 1
ATOM 1461 C CA . LEU A 1 192 ? -0.786 -4.135 5.376 1.00 98.81 192 LEU A CA 1
ATOM 1462 C C . LEU A 1 192 ? -0.227 -4.078 3.954 1.00 98.81 192 LEU A C 1
ATOM 1464 O O . LEU A 1 192 ? -0.948 -4.277 2.980 1.00 98.81 192 LEU A O 1
ATOM 1468 N N . GLY A 1 193 ? 1.081 -3.845 3.834 1.00 98.12 193 GLY A N 1
ATOM 1469 C CA . GLY A 1 193 ? 1.790 -3.978 2.561 1.00 98.12 193 GLY A CA 1
ATOM 1470 C C . GLY A 1 193 ? 2.080 -5.437 2.187 1.00 98.12 193 GLY A C 1
ATOM 1471 O O . GLY A 1 193 ? 1.783 -6.375 2.930 1.00 98.12 193 GLY A O 1
ATOM 1472 N N . GLY A 1 194 ? 2.706 -5.629 1.026 1.00 97.69 194 GLY A N 1
ATOM 1473 C CA . GLY A 1 194 ? 3.117 -6.951 0.549 1.00 97.69 194 GLY A CA 1
ATOM 1474 C C . GLY A 1 194 ? 4.296 -7.570 1.317 1.00 97.69 194 GLY A C 1
ATOM 1475 O O . GLY A 1 194 ? 4.906 -6.962 2.197 1.00 97.69 194 GLY A O 1
ATOM 1476 N N . PHE A 1 195 ? 4.668 -8.786 0.914 1.00 98.25 195 PHE A N 1
ATOM 1477 C CA . PHE A 1 195 ? 5.662 -9.619 1.606 1.00 98.25 195 PHE A CA 1
ATOM 1478 C C . PHE A 1 195 ? 7.130 -9.363 1.219 1.00 98.25 195 PHE A C 1
ATOM 1480 O O . PHE A 1 195 ? 8.025 -10.132 1.561 1.00 98.25 195 PHE A O 1
ATOM 1487 N N . GLY A 1 196 ? 7.400 -8.302 0.455 1.00 97.50 196 GLY A N 1
ATOM 1488 C CA . GLY A 1 196 ? 8.744 -8.031 -0.069 1.00 97.50 196 GLY A CA 1
ATOM 1489 C C . GLY A 1 196 ? 9.174 -8.950 -1.215 1.00 97.50 196 GLY A C 1
ATOM 1490 O O . GLY A 1 196 ? 10.363 -9.042 -1.504 1.00 97.50 196 GLY A O 1
ATOM 1491 N N . HIS A 1 197 ? 8.226 -9.611 -1.885 1.00 97.38 197 HIS A N 1
ATOM 1492 C CA . HIS A 1 197 ? 8.516 -10.396 -3.082 1.00 97.38 197 HIS A CA 1
ATOM 1493 C C . HIS A 1 197 ? 9.070 -9.499 -4.194 1.00 97.38 197 HIS A C 1
ATOM 1495 O O . HIS A 1 197 ? 8.547 -8.415 -4.467 1.00 97.38 197 HIS A O 1
ATOM 1501 N N . ALA A 1 198 ? 10.132 -9.974 -4.834 1.00 97.06 198 ALA A N 1
ATOM 1502 C CA . ALA A 1 198 ? 10.784 -9.316 -5.951 1.00 97.06 198 ALA A CA 1
ATOM 1503 C C . ALA A 1 198 ? 11.305 -10.385 -6.910 1.00 97.06 198 ALA A C 1
ATOM 1505 O O . ALA A 1 198 ? 12.035 -11.289 -6.499 1.00 97.06 198 ALA A O 1
ATOM 1506 N N . GLY A 1 199 ? 10.939 -10.276 -8.183 1.00 96.12 199 GLY A N 1
ATOM 1507 C CA . GLY A 1 199 ? 11.341 -11.232 -9.203 1.00 96.12 199 GLY A CA 1
ATOM 1508 C C . GLY A 1 199 ? 11.012 -10.761 -10.614 1.00 96.12 199 GLY A C 1
ATOM 1509 O O . GLY A 1 199 ? 10.267 -9.797 -10.802 1.00 96.12 199 GLY A O 1
ATOM 1510 N N . GLY A 1 200 ? 11.596 -11.435 -11.600 1.00 95.56 200 GLY A N 1
ATOM 1511 C CA . GLY A 1 200 ? 11.460 -11.108 -13.016 1.00 95.56 200 GLY A CA 1
ATOM 1512 C C . GLY A 1 200 ? 12.092 -12.159 -13.931 1.00 95.56 200 GLY A C 1
ATOM 1513 O O . GLY A 1 200 ? 12.591 -13.187 -13.476 1.00 95.56 200 GLY A O 1
ATOM 1514 N N . ASN A 1 201 ? 12.059 -11.894 -15.238 1.00 95.00 201 ASN A N 1
ATOM 1515 C CA . ASN A 1 201 ? 12.507 -12.837 -16.274 1.00 95.00 201 ASN A CA 1
ATOM 1516 C C . ASN A 1 201 ? 13.828 -12.448 -16.946 1.00 95.00 201 ASN A C 1
ATOM 1518 O O . ASN A 1 201 ? 14.240 -13.097 -17.901 1.00 95.00 201 ASN A O 1
ATOM 1522 N N . LEU A 1 202 ? 14.492 -11.409 -16.447 1.00 93.12 202 LEU A N 1
ATOM 1523 C CA . LEU A 1 202 ? 15.816 -10.995 -16.895 1.00 93.12 202 LEU A CA 1
ATOM 1524 C C . LEU A 1 202 ? 16.782 -11.037 -15.704 1.00 93.12 202 LEU A C 1
ATOM 1526 O O . LEU A 1 202 ? 16.358 -10.720 -14.586 1.00 93.12 202 LEU A O 1
ATOM 1530 N N . PRO A 1 203 ? 18.050 -11.429 -15.915 1.00 93.12 203 PRO A N 1
ATOM 1531 C CA . PRO A 1 203 ? 19.072 -11.315 -14.883 1.00 93.12 203 PRO A CA 1
ATOM 1532 C C . PRO A 1 203 ? 19.321 -9.839 -14.536 1.00 93.12 203 PRO A C 1
ATOM 1534 O O . PRO A 1 203 ? 19.079 -8.944 -15.343 1.00 93.12 203 PRO A O 1
ATOM 1537 N N . LEU A 1 204 ? 19.819 -9.579 -13.323 1.00 91.31 204 LEU A N 1
ATOM 1538 C CA . LEU A 1 204 ? 20.192 -8.224 -12.881 1.00 91.31 204 LEU A CA 1
ATOM 1539 C C . LEU A 1 204 ? 21.562 -7.762 -13.413 1.00 91.31 204 LEU A C 1
ATOM 1541 O O . LEU A 1 204 ? 21.958 -6.628 -13.148 1.00 91.31 204 LEU A O 1
ATOM 1545 N N . THR A 1 205 ? 22.277 -8.640 -14.118 1.00 79.75 205 THR A N 1
ATOM 1546 C CA . THR A 1 205 ? 23.655 -8.467 -14.599 1.00 79.75 205 THR A CA 1
ATOM 1547 C C . THR A 1 205 ? 23.759 -8.815 -16.068 1.00 79.75 205 THR A C 1
ATOM 1549 O O . THR A 1 205 ? 23.250 -9.910 -16.411 1.00 79.75 205 THR A O 1
#

Sequence (205 aa):
MNLSIHPSVGVARLGNSTTEICLSPDTIGGLPFDADNNGNSLGPITSFKDAAGLIKRQGQPFKILSDTGEEITLDTPNVASIEWTVHLANKKAAWYQYSELQGNLLYGQENSYENQKIPFRNPDVPQNDRQTLIVDPGPRTISGKQSSIGFDQDNVPAGYPAQYPPQKVLYGVPVVTLGDLLTDNSGRLVVLGGFGHAGGNLPLT

Mean predicted aligned error: 3.1 Å

Secondary structure (DSSP, 8-state):
--EEEESSS---B----SS-EEE--SSTTPPPEEE-TTS-EEEE-S-SB-TTSPBPEEEEEEEEEETTSPEE-TTSTT----EEEEE--B-GGGSBPP-TTTT-GGG-GGGSTTTTTPPBSSTTS-GGGGGGGSBB--EEEEESSS-EEEEEGGGPPTT---B---S--SEE----EEEEEEE-TT--EEEEE-----EESS---

Solvent-accessible surface area (backbone atoms only — not comparable to full-atom values): 11638 Å² total; per-residue (Å²): 138,55,78,46,64,38,58,87,74,77,64,52,35,60,16,59,32,91,83,47,39,27,31,48,47,95,50,92,93,48,69,41,22,28,31,47,92,40,62,40,77,73,44,74,53,86,64,70,41,48,97,86,68,29,34,31,24,25,20,20,67,38,44,39,27,42,78,86,66,49,77,57,41,60,80,37,88,95,44,91,76,56,77,47,76,52,72,64,69,47,54,70,54,50,30,61,56,90,54,90,67,61,41,42,56,94,72,35,74,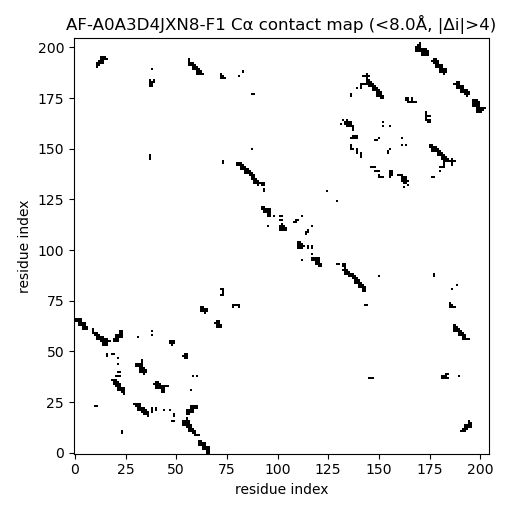73,28,22,39,73,71,61,64,56,52,48,34,67,66,90,54,54,83,92,54,37,68,75,44,26,35,30,36,49,55,48,76,52,55,52,56,61,35,75,52,51,42,25,80,91,59,43,49,89,91,56,90,54,33,67,60,60,90,70,45,82,37,73,37,50,55,68,46,63,21,34,42,31,11,14,87,45,38,35,44,25,41,33,40,25,56,70,56,52,55,35,82,67,76,99,118

Nearest PDB structures (foldseek):
  3weu-assembly1_A  TM=9.656E-01  e=6.945E-24  Marinomonas mediterranea MMB-1
  3wev-assembly1_B  TM=9.676E-01  e=8.754E-24  Marinomonas mediterranea MMB-1
  3wev-assembly1_A  TM=9.641E-01  e=1.858E-23  Marinomonas mediterranea MMB-1
  2ymw-assembly1_A-2  TM=9.629E-01  e=3.512E-23  Marinomonas mediterranea MMB-1
  2ymw-assembly1_B  TM=9.603E-01  e=6.264E-23  Marinomonas mediterranea MMB-1

Foldseek 3Di:
DDKDKPPPDWDKAAWQDPQFAWEDDPDDVDATFGDHPQRHGPGGDPDQADPVRIGHIYWYWMFMADPVRDTDFQPDPPDPKDKDKDWDKDLQQLAFDDDDCQCPCVVPPCSRCVNVVTAHRVNVQDPVRSVLRMQTLDMDMDIDASDKDWSFVVRRPPPDPGHADDCDAPDWHGFGTQFMWHAHRRTIIITTGYNPTDGHHDDPD

pLDDT: mean 97.23, std 2.37, range [79.75, 98.88]